Protein AF-0000000075235245 (afdb_homodimer)

Foldseek 3Di:
DDDQKAKVVLAAEDALQKDKDKIKIDGPDQAKKKKAKDKPPPPFKDKPDGIDIAHVPGIDIIMMIGHHDDWDFMKMKIKMDGDHPPDDDSCVQDVPHRHDDPDIDMDMGTYGHDD/DDDQKAKVVLAAEDALQKDKDKIKIDGPDQFKKKKAKDKPPPPFKDKPDGIDIAHVPGIDIIMMIGHHDDWDFMKMKIKMD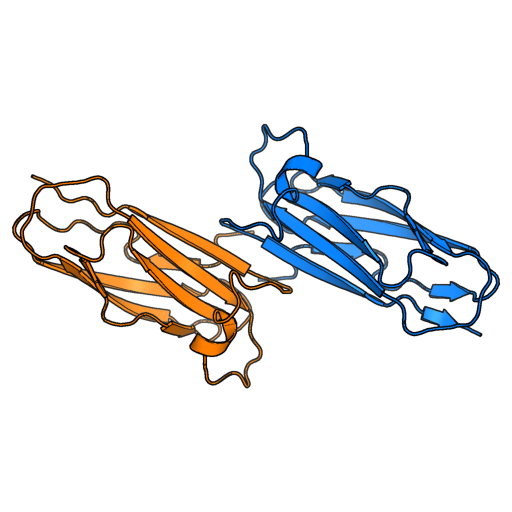GDHPPDDDSCVQDVPHRHDDPDIDMDMGTYGHDD

Organism: NCBI:txid1561998

InterPro domains:
  IPR000535 Major sperm protein (MSP) domain [PF00635] (5-96)
  IPR000535 Major sperm protein (MSP) domain [PS50202] (1-115)
  IPR008962 PapD-like superfamily [SSF49354] (4-101)
  IPR013783 Immunoglobulin-like fold [G3DSA:2.60.40.10] (3-114)
  IPR051774 Sperm-specific class P [PTHR22947] (3-114)

Sequence (230 aa):
MGVELSLDPPVCPIQANGGTSKHKIINHCDKMLAYKIKSSNNSNYSVNTIYGLIQIGYTADLIITRKPGKPQADRLVIQFAAVEQTCRDPKAIFANGPPTGELCGETIIKLSAAEMGVELSLDPPVCPIQANGGTSKHKIINHCDKMLAYKIKSSNNSNYSVNTIYGLIQIGYTADLIITRKPGKPQADRLVIQFAAVEQTCRDPKAIFANGPPTGELCGETIIKLSAAE

Secondary structure (DSSP, 8-state):
---SEEEESS-EEEETT-EEEEEEEEE-SSSEEEEEEEES-TTTEEES-SEEEE-TT-EEEEEEEE-S-----EEEEEEEEEE-TT---HHHHTTTSS--SSSEEEEEEEEEEE-/---SEEEESS-EEEETT-EEEEEEEEE-SSSEEEEEEEES-TTTEEES-SEEEE-TT-EEEEEEEE-S-----EEEEEEEEEE-TT---HHHHTTTSS--SSSEEEEEEEEEEE-

Nearest PDB structures (foldseek):
  1m1s-assembly1_A  TM=9.373E-01  e=2.067E-10  Caenorhabditis elegans
  1row-assembly2_B  TM=9.352E-01  e=5.450E-10  Caenorhabditis elegans
  1z9l-assembly1_A  TM=8.070E-01  e=1.039E-06  Rattus norvegicus
  2msp-assembly1_A  TM=8.352E-01  e=3.915E-06  Ascaris suum
  2bvu-assembly3_C  TM=7.396E-01  e=5.597E-06  Ascaris suum

pLDDT: mean 93.35, std 8.17, range [49.59, 98.69]

Structure (mmCIF, N/CA/C/O backbone):
data_AF-0000000075235245-model_v1
#
loop_
_entity.id
_entity.type
_entity.pdbx_description
1 polymer 'MSP domain-containing protein'
#
loop_
_atom_site.group_PDB
_atom_site.id
_atom_site.type_symbol
_atom_site.label_atom_id
_atom_site.label_alt_id
_atom_site.label_comp_id
_atom_site.label_asym_id
_atom_site.label_entity_id
_atom_site.label_seq_id
_atom_site.pdbx_PDB_ins_code
_atom_site.Cartn_x
_atom_site.Cartn_y
_atom_site.Cartn_z
_atom_site.occupancy
_atom_site.B_iso_or_equiv
_atom_site.auth_seq_id
_atom_site.auth_comp_id
_atom_site.auth_asym_id
_atom_site.auth_atom_id
_atom_site.pdbx_PDB_model_num
ATOM 1 N N . MET A 1 1 ? 3.436 6.691 -13.336 1 50.5 1 MET A N 1
ATOM 2 C CA . MET A 1 1 ? 2.574 6.191 -12.266 1 50.5 1 MET A CA 1
ATOM 3 C C . MET A 1 1 ? 2.896 6.871 -10.945 1 50.5 1 MET A C 1
ATOM 5 O O . MET A 1 1 ? 4.035 6.82 -10.477 1 50.5 1 MET A O 1
ATOM 9 N N . GLY A 1 2 ? 2.326 7.957 -10.688 1 65.69 2 GLY A N 1
ATOM 10 C CA . GLY A 1 2 ? 2.609 9.094 -9.828 1 65.69 2 GLY A CA 1
ATOM 11 C C . GLY A 1 2 ? 2.359 8.812 -8.359 1 65.69 2 GLY A C 1
ATOM 12 O O . GLY A 1 2 ? 2.283 7.652 -7.945 1 65.69 2 GLY A O 1
ATOM 13 N N . VAL A 1 3 ? 2.443 9.727 -7.504 1 82.56 3 VAL A N 1
ATOM 14 C CA . VAL A 1 3 ? 2.156 9.742 -6.07 1 82.56 3 VAL A CA 1
ATOM 15 C C . VAL A 1 3 ? 0.68 9.43 -5.836 1 82.56 3 VAL A C 1
ATOM 17 O O . VAL A 1 3 ? -0.185 9.898 -6.582 1 82.56 3 VAL A O 1
ATOM 20 N N . GLU A 1 4 ? 0.43 8.453 -4.902 1 89.25 4 GLU A N 1
ATOM 21 C CA . GLU A 1 4 ? -0.944 8.039 -4.633 1 89.25 4 GLU A CA 1
ATOM 22 C C . GLU A 1 4 ? -1.68 9.078 -3.793 1 89.25 4 GLU A C 1
ATOM 24 O O . GLU A 1 4 ? -2.879 9.289 -3.975 1 89.25 4 GLU A O 1
ATOM 29 N N . LEU A 1 5 ? -0.982 9.656 -2.936 1 93.69 5 LEU A N 1
ATOM 30 C CA . LEU A 1 5 ? -1.525 10.672 -2.037 1 93.69 5 LEU A CA 1
ATOM 31 C C . LEU A 1 5 ? -0.49 11.758 -1.753 1 93.69 5 LEU A C 1
ATOM 33 O O . LEU A 1 5 ? 0.683 11.453 -1.523 1 93.69 5 LEU A O 1
ATOM 37 N N . SER A 1 6 ? -0.935 13 -1.825 1 94.81 6 SER A N 1
ATOM 38 C CA . SER A 1 6 ? 0.005 14.094 -1.599 1 94.81 6 SER A CA 1
ATOM 39 C C . SER A 1 6 ? -0.633 15.211 -0.781 1 94.81 6 SER A C 1
ATOM 41 O O . SER A 1 6 ? -1.841 15.195 -0.531 1 94.81 6 SER A O 1
ATOM 43 N N . LEU A 1 7 ? 0.204 16.031 -0.258 1 95.75 7 LEU A N 1
ATOM 44 C CA . LEU A 1 7 ? -0.237 17.234 0.438 1 95.75 7 LEU A CA 1
ATOM 45 C C . LEU A 1 7 ? 0.031 18.484 -0.405 1 95.75 7 LEU A C 1
ATOM 47 O O . LEU A 1 7 ? 1.042 18.547 -1.107 1 95.75 7 LEU A O 1
ATOM 51 N N . ASP A 1 8 ? -0.916 19.406 -0.258 1 96.56 8 ASP A N 1
ATOM 52 C CA . ASP A 1 8 ? -0.741 20.703 -0.89 1 96.56 8 ASP A CA 1
ATOM 53 C C . ASP A 1 8 ? -1.046 21.844 0.09 1 96.56 8 ASP A C 1
ATOM 55 O O . ASP A 1 8 ? -2.189 22 0.522 1 96.56 8 ASP A O 1
ATOM 59 N N . PRO A 1 9 ? -0.071 22.734 0.361 1 96.69 9 PRO A N 1
ATOM 60 C CA . PRO A 1 9 ? 1.345 22.656 -0.004 1 96.69 9 PRO A CA 1
ATOM 61 C C . PRO A 1 9 ? 2.045 21.453 0.62 1 96.69 9 PRO A C 1
ATOM 63 O O . PRO A 1 9 ? 1.607 20.938 1.658 1 96.69 9 PRO A O 1
ATOM 66 N N . PRO A 1 10 ? 3.125 20.922 -0.028 1 94.25 10 PRO A N 1
ATOM 67 C CA . PRO A 1 10 ? 3.814 19.734 0.452 1 94.25 10 PRO A CA 1
ATOM 68 C C . PRO A 1 10 ? 4.73 20 1.64 1 94.25 10 PRO A C 1
ATOM 70 O O . PRO A 1 10 ? 5.207 19.078 2.291 1 94.25 10 PRO A O 1
ATOM 73 N N . VAL A 1 11 ? 4.992 21.312 1.891 1 93.19 11 VAL A N 1
ATOM 74 C CA . VAL A 1 11 ? 5.859 21.719 2.998 1 93.19 11 VAL A CA 1
ATOM 75 C C . VAL A 1 11 ? 5.023 22.359 4.102 1 93.19 11 VAL A C 1
ATOM 77 O O . VAL A 1 11 ? 4.043 23.047 3.82 1 93.19 11 VAL A O 1
ATOM 80 N N . CYS A 1 12 ? 5.422 22.062 5.316 1 94.19 12 CYS A N 1
ATOM 81 C CA . CYS A 1 12 ? 4.723 22.594 6.477 1 94.19 12 CYS A CA 1
ATOM 82 C C . CYS A 1 12 ? 5.664 23.422 7.34 1 94.19 12 CYS A C 1
ATOM 84 O O . CYS A 1 12 ? 6.215 22.922 8.32 1 94.19 12 CYS A O 1
ATOM 86 N N . PRO A 1 13 ? 5.824 24.672 7 1 91.56 13 PRO A N 1
ATOM 87 C CA . PRO A 1 13 ? 6.648 25.547 7.828 1 91.56 13 PRO A CA 1
ATOM 88 C C . PRO A 1 13 ? 5.867 26.188 8.977 1 91.56 13 PRO A C 1
ATOM 90 O O . PRO A 1 13 ? 4.855 26.844 8.75 1 91.56 13 PRO A O 1
ATOM 93 N N . ILE A 1 14 ? 6.109 25.797 10.164 1 93.75 14 ILE A N 1
ATOM 94 C CA . ILE A 1 14 ? 5.523 26.453 11.328 1 93.75 14 ILE A CA 1
ATOM 95 C C . ILE A 1 14 ? 6.633 26.922 12.266 1 93.75 14 ILE A C 1
ATOM 97 O O . ILE A 1 14 ? 7.609 26.203 12.492 1 93.75 14 ILE A O 1
ATOM 101 N N . GLN A 1 15 ? 6.457 28.047 12.758 1 92.81 15 GLN A N 1
ATOM 102 C CA . GLN A 1 15 ? 7.48 28.625 13.617 1 92.81 15 GLN A CA 1
ATOM 103 C C . GLN A 1 15 ? 7.512 27.938 14.977 1 92.81 15 GLN A C 1
ATOM 105 O O . GLN A 1 15 ? 6.496 27.406 15.43 1 92.81 15 GLN A O 1
ATOM 110 N N . ALA A 1 16 ? 8.695 28.031 15.578 1 93.5 16 ALA A N 1
ATOM 111 C CA . ALA A 1 16 ? 8.898 27.406 16.891 1 93.5 16 ALA A CA 1
ATOM 112 C C . ALA A 1 16 ? 8.008 28.062 17.938 1 93.5 16 ALA A C 1
ATOM 114 O O . ALA A 1 16 ? 7.656 27.438 18.938 1 93.5 16 ALA A O 1
ATOM 115 N N . ASN A 1 17 ? 7.555 29.312 17.75 1 94.88 17 ASN A N 1
ATOM 116 C CA . ASN A 1 17 ? 6.715 30 18.719 1 94.88 17 ASN A CA 1
ATOM 117 C C . ASN A 1 17 ? 5.242 29.641 18.547 1 94.88 17 ASN A C 1
ATOM 119 O O . ASN A 1 17 ? 4.383 30.172 19.25 1 94.88 17 ASN A O 1
ATOM 123 N N . GLY A 1 18 ? 4.961 28.766 17.672 1 96.19 18 GLY A N 1
ATOM 124 C CA . GLY A 1 18 ? 3.613 28.25 17.484 1 96.19 18 GLY A CA 1
ATOM 125 C C . GLY A 1 18 ? 2.9 28.844 16.281 1 96.19 18 GLY A C 1
ATOM 126 O O . GLY A 1 18 ? 3.402 29.781 15.664 1 96.19 18 GLY A O 1
ATOM 127 N N . GLY A 1 19 ? 1.891 28.172 15.891 1 96.69 19 GLY A N 1
ATOM 128 C CA . GLY A 1 19 ? 1.09 28.609 14.758 1 96.69 19 GLY A CA 1
ATOM 129 C C . GLY A 1 19 ? 0.359 27.484 14.062 1 96.69 19 GLY A C 1
ATOM 130 O O . GLY A 1 19 ? 0.187 26.406 14.641 1 96.69 19 GLY A O 1
ATOM 131 N N . THR A 1 20 ? -0.323 27.844 12.914 1 97.06 20 THR A N 1
ATOM 132 C CA . THR A 1 20 ? -1.065 26.859 12.141 1 97.06 20 THR A CA 1
ATOM 133 C C . THR A 1 20 ? -0.605 26.859 10.68 1 97.06 20 THR A C 1
ATOM 135 O O . THR A 1 20 ? -0.08 27.859 10.188 1 97.06 20 THR A O 1
ATOM 138 N N . SER A 1 21 ? -0.619 25.781 10.07 1 96.88 21 SER A N 1
ATOM 139 C CA . SER A 1 21 ? -0.421 25.594 8.641 1 96.88 21 SER A CA 1
ATOM 140 C C . SER A 1 21 ? -1.599 24.859 8.008 1 96.88 21 SER A C 1
ATOM 142 O O . SER A 1 21 ? -2.082 23.859 8.555 1 96.88 21 SER A O 1
ATOM 144 N N . LYS A 1 22 ? -2.096 25.359 6.914 1 97.75 22 LYS A N 1
ATOM 145 C CA . LYS A 1 22 ? -3.244 24.781 6.234 1 97.75 22 LYS A CA 1
ATOM 146 C C . LYS A 1 22 ? -2.816 24.047 4.969 1 97.75 22 LYS A C 1
ATOM 148 O O . LYS A 1 22 ? -2.037 24.562 4.172 1 97.75 22 LYS A O 1
ATOM 153 N N . HIS A 1 23 ? -3.383 22.859 4.781 1 97.94 23 HIS A N 1
ATOM 154 C CA . HIS A 1 23 ? -3.057 22 3.641 1 97.94 23 HIS A CA 1
ATOM 155 C C . HIS A 1 23 ? -4.297 21.297 3.102 1 97.94 23 HIS A C 1
ATOM 157 O O . HIS A 1 23 ? -5.344 21.297 3.756 1 97.94 23 HIS A O 1
ATOM 163 N N . LYS A 1 24 ? -4.172 20.797 1.866 1 98.38 24 LYS A N 1
ATOM 164 C CA . LYS A 1 24 ? -5.102 19.828 1.292 1 98.38 24 LYS A CA 1
ATOM 165 C C . LYS A 1 24 ? -4.43 18.469 1.104 1 98.38 24 LYS A C 1
ATOM 167 O O . LYS A 1 24 ? -3.279 18.391 0.669 1 98.38 24 LYS A O 1
ATOM 172 N N . ILE A 1 25 ? -5.117 17.453 1.495 1 97.94 25 ILE A N 1
ATOM 173 C CA . ILE A 1 25 ? -4.715 16.094 1.149 1 97.94 25 ILE A CA 1
ATOM 174 C C . ILE A 1 25 ? -5.336 15.703 -0.187 1 97.94 25 ILE A C 1
ATOM 176 O O . ILE A 1 25 ? -6.559 15.742 -0.345 1 97.94 25 ILE A O 1
ATOM 180 N N . ILE A 1 26 ? -4.508 15.32 -1.117 1 96.5 26 ILE A N 1
ATOM 181 C CA . ILE A 1 26 ? -4.984 15.07 -2.475 1 96.5 26 ILE A CA 1
ATOM 182 C C . ILE A 1 26 ? -4.945 13.578 -2.775 1 96.5 26 ILE A C 1
ATOM 184 O O . ILE A 1 26 ? -3.906 12.93 -2.613 1 96.5 26 ILE A O 1
ATOM 188 N N . ASN A 1 27 ? -6.137 13.055 -3.229 1 95.94 27 ASN A N 1
ATOM 189 C CA . ASN A 1 27 ? -6.25 11.688 -3.717 1 95.94 27 ASN A CA 1
ATOM 190 C C . ASN A 1 27 ? -5.961 11.594 -5.215 1 95.94 27 ASN A C 1
ATOM 192 O O . ASN A 1 27 ? -6.754 12.07 -6.031 1 95.94 27 ASN A O 1
ATOM 196 N N . HIS A 1 28 ? -4.801 10.891 -5.539 1 92.81 28 HIS A N 1
ATOM 197 C CA . HIS A 1 28 ? -4.422 10.766 -6.941 1 92.81 28 HIS A CA 1
ATOM 198 C C . HIS A 1 28 ? -4.832 9.406 -7.504 1 92.81 28 HIS A C 1
ATOM 200 O O . HIS A 1 28 ? -4.469 9.062 -8.625 1 92.81 28 HIS A O 1
ATOM 206 N N . CYS A 1 29 ? -5.641 8.656 -6.719 1 90.25 29 CYS A N 1
ATOM 207 C CA . CYS A 1 29 ? -6.023 7.305 -7.113 1 90.25 29 CYS A CA 1
ATOM 208 C C . CYS A 1 29 ? -7.406 7.297 -7.758 1 90.25 29 CYS A C 1
ATOM 210 O O . CYS A 1 29 ? -8.117 8.305 -7.727 1 90.25 29 CYS A O 1
ATOM 212 N N . ASP A 1 30 ? -7.672 6.191 -8.445 1 90.69 30 ASP A N 1
ATOM 213 C CA . ASP A 1 30 ? -9.008 5.984 -9 1 90.69 30 ASP A CA 1
ATOM 214 C C . ASP A 1 30 ? -9.875 5.176 -8.039 1 90.69 30 ASP A C 1
ATOM 216 O O . ASP A 1 30 ? -10.734 4.402 -8.469 1 90.69 30 ASP A O 1
ATOM 220 N N . LYS A 1 31 ? -9.547 5.25 -6.742 1 93.31 31 LYS A N 1
ATOM 221 C CA . LYS A 1 31 ? -10.281 4.613 -5.652 1 93.31 31 LYS A CA 1
ATOM 222 C C . LYS A 1 31 ? -10.523 5.59 -4.504 1 93.31 31 LYS A C 1
ATOM 224 O O . LYS A 1 31 ? -9.781 6.559 -4.344 1 93.31 31 LYS A O 1
ATOM 229 N N . MET A 1 32 ? -11.609 5.289 -3.799 1 96.88 32 MET A N 1
ATOM 230 C CA . MET A 1 32 ? -11.766 6.023 -2.547 1 96.88 32 MET A CA 1
ATOM 231 C C . MET A 1 32 ? -10.695 5.621 -1.541 1 96.88 32 MET A C 1
ATOM 233 O O . MET A 1 32 ? -10.344 4.441 -1.439 1 96.88 32 MET A O 1
ATOM 237 N N . LEU A 1 33 ? -10.172 6.594 -0.778 1 97.06 33 LEU A N 1
ATOM 238 C CA . LEU A 1 33 ? -9.133 6.312 0.207 1 97.06 33 LEU A CA 1
ATOM 239 C C . LEU A 1 33 ? -9.617 6.637 1.616 1 97.06 33 LEU A C 1
ATOM 241 O O . LEU A 1 33 ? -10.305 7.641 1.825 1 97.06 33 LEU A O 1
ATOM 245 N N . ALA A 1 34 ? -9.375 5.758 2.533 1 97.81 34 ALA A N 1
ATOM 246 C CA . ALA A 1 34 ? -9.328 6.098 3.953 1 97.81 34 ALA A CA 1
ATOM 247 C C . ALA A 1 34 ? -7.914 6.508 4.367 1 97.81 34 ALA A C 1
ATOM 249 O O . ALA A 1 34 ? -6.93 6.012 3.814 1 97.81 34 ALA A O 1
ATOM 250 N N . TYR A 1 35 ? -7.828 7.43 5.309 1 97.81 35 TYR A N 1
ATOM 251 C CA . TYR A 1 35 ? -6.496 7.793 5.777 1 97.81 35 TYR A CA 1
ATOM 252 C C . TYR A 1 35 ? -6.473 7.945 7.293 1 97.81 35 TYR A C 1
ATOM 254 O O . TYR A 1 35 ? -7.516 8.156 7.918 1 97.81 35 TYR A O 1
ATOM 262 N N . LYS A 1 36 ? -5.297 7.824 7.887 1 97.69 36 LYS A N 1
ATOM 263 C CA . LYS A 1 36 ? -4.953 8.094 9.281 1 97.69 36 LYS A CA 1
ATOM 264 C C . LYS A 1 36 ? -3.695 8.953 9.383 1 97.69 36 LYS A C 1
ATOM 266 O O . LYS A 1 36 ? -2.684 8.656 8.742 1 97.69 36 LYS A O 1
ATOM 271 N N . ILE A 1 37 ? -3.732 9.969 10.164 1 98.06 37 ILE A N 1
ATOM 272 C CA . ILE A 1 37 ? -2.582 10.836 10.383 1 98.06 37 ILE A CA 1
ATOM 273 C C . ILE A 1 37 ? -1.896 10.461 11.695 1 98.06 37 ILE A C 1
ATOM 275 O O . ILE A 1 37 ? -2.557 10.297 12.719 1 98.06 37 ILE A O 1
ATOM 279 N N . LYS A 1 38 ? -0.583 10.312 11.555 1 96.75 38 LYS A N 1
ATOM 280 C CA . LYS A 1 38 ? 0.281 10.102 12.711 1 96.75 38 LYS A CA 1
ATOM 281 C C . LYS A 1 38 ? 1.305 11.227 12.844 1 96.75 38 LYS A C 1
ATOM 283 O O . LYS A 1 38 ? 1.808 11.742 11.844 1 96.75 38 LYS A O 1
ATOM 288 N N . SER A 1 39 ? 1.631 11.562 14.086 1 97.25 39 SER A N 1
ATOM 289 C CA . SER A 1 39 ? 2.666 12.555 14.359 1 97.25 39 SER A CA 1
ATOM 290 C C . SER A 1 39 ? 3.793 11.961 15.195 1 97.25 39 SER A C 1
ATOM 292 O O . SER A 1 39 ? 3.541 11.195 16.125 1 97.25 39 SER A O 1
ATOM 294 N N . SER A 1 40 ? 5.031 12.383 14.883 1 96.88 40 SER A N 1
ATOM 295 C CA . SER A 1 40 ? 6.188 11.992 15.688 1 96.88 40 SER A CA 1
ATOM 296 C C . SER A 1 40 ? 6.23 12.766 17 1 96.88 40 SER A C 1
ATOM 298 O O . SER A 1 40 ? 7 12.43 17.906 1 96.88 40 SER A O 1
ATOM 300 N N . ASN A 1 41 ? 5.41 13.789 17.172 1 96.88 41 ASN A N 1
ATOM 301 C CA . ASN A 1 41 ? 5.426 14.672 18.328 1 96.88 41 ASN A CA 1
ATOM 302 C C . ASN A 1 41 ? 4.031 15.203 18.641 1 96.88 41 ASN A C 1
ATOM 304 O O . ASN A 1 41 ? 3.691 16.328 18.281 1 96.88 41 ASN A O 1
ATOM 308 N N . ASN A 1 42 ? 3.312 14.453 19.438 1 96.94 42 ASN A N 1
ATOM 309 C CA . ASN A 1 42 ? 1.94 14.82 19.766 1 96.94 42 ASN A CA 1
ATOM 310 C C . ASN A 1 42 ? 1.892 15.844 20.891 1 96.94 42 ASN A C 1
ATOM 312 O O . ASN A 1 42 ? 0.834 16.406 21.188 1 96.94 42 ASN A O 1
ATOM 316 N N . SER A 1 43 ? 3.062 16.109 21.453 1 96.69 43 SER A N 1
ATOM 317 C CA . SER A 1 43 ? 3.115 17.109 22.5 1 96.69 43 SER A CA 1
ATOM 318 C C . SER A 1 43 ? 3.045 18.531 21.922 1 96.69 43 SER A C 1
ATOM 320 O O . SER A 1 43 ? 2.434 19.422 22.516 1 96.69 43 SER A O 1
ATOM 322 N N . ASN A 1 44 ? 3.639 18.75 20.781 1 96.94 44 ASN A N 1
ATOM 323 C CA . ASN A 1 44 ? 3.717 20.094 20.219 1 96.94 44 ASN A CA 1
ATOM 324 C C . ASN A 1 44 ? 2.766 20.25 19.031 1 96.94 44 ASN A C 1
ATOM 326 O O . ASN A 1 44 ? 2.402 21.375 18.688 1 96.94 44 ASN A O 1
ATOM 330 N N . TYR A 1 45 ? 2.404 19.094 18.422 1 97.69 45 TYR A N 1
ATOM 331 C CA . TYR A 1 45 ? 1.614 19.203 17.203 1 97.69 45 TYR A CA 1
ATOM 332 C C . TYR A 1 45 ? 0.245 18.562 17.375 1 97.69 45 TYR A C 1
ATOM 334 O O . TYR A 1 45 ? 0.124 17.5 18.016 1 97.69 45 TYR A O 1
ATOM 342 N N . SER A 1 46 ? -0.746 19.156 16.719 1 98.12 46 SER A N 1
ATOM 343 C CA . SER A 1 46 ? -2.078 18.578 16.578 1 98.12 46 SER A CA 1
ATOM 344 C C . SER A 1 46 ? -2.643 18.859 15.18 1 98.12 46 SER A C 1
ATOM 346 O O . SER A 1 46 ? -2.148 19.734 14.469 1 98.12 46 SER A O 1
ATOM 348 N N . VAL A 1 47 ? -3.619 18.078 14.836 1 98.69 47 VAL A N 1
ATOM 349 C CA . VAL A 1 47 ? -4.273 18.234 13.547 1 98.69 47 VAL A CA 1
ATOM 350 C C . VAL A 1 47 ? -5.785 18.312 13.734 1 98.69 47 VAL A C 1
ATOM 352 O O . VAL A 1 47 ? -6.316 17.844 14.742 1 98.69 47 VAL A O 1
ATOM 355 N N . ASN A 1 48 ? -6.445 18.906 12.766 1 98.69 48 ASN A N 1
ATOM 356 C CA . ASN A 1 48 ? -7.895 19.062 12.852 1 98.69 48 ASN A CA 1
ATOM 357 C C . ASN A 1 48 ? -8.617 17.75 12.578 1 98.69 48 ASN A C 1
ATOM 359 O O . ASN A 1 48 ? -9.812 17.625 12.859 1 98.69 48 ASN A O 1
ATOM 363 N N . THR A 1 49 ? -7.992 16.812 11.984 1 98 49 THR A N 1
ATOM 364 C CA . THR A 1 49 ? -8.562 15.492 11.695 1 98 49 THR A CA 1
ATOM 365 C C . THR A 1 49 ? -7.492 14.406 11.805 1 98 49 THR A C 1
ATOM 367 O O . THR A 1 49 ? -6.363 14.594 11.344 1 98 49 THR A O 1
ATOM 370 N N . ILE A 1 50 ? -7.875 13.305 12.359 1 97.88 50 ILE A N 1
ATOM 371 C CA . ILE A 1 50 ? -6.953 12.18 12.492 1 97.88 50 ILE A CA 1
ATOM 372 C C . ILE A 1 50 ? -7.262 11.133 11.422 1 97.88 50 ILE A C 1
ATOM 374 O O . ILE A 1 50 ? -6.348 10.539 10.836 1 97.88 50 ILE A O 1
ATOM 378 N N . TYR A 1 51 ? -8.578 10.984 11.25 1 98.31 51 TYR A N 1
ATOM 379 C CA . TYR A 1 51 ? -9.062 10.047 10.242 1 98.31 51 TYR A CA 1
ATOM 380 C C . TYR A 1 51 ? -9.906 10.766 9.188 1 98.31 51 TYR A C 1
ATOM 382 O O . TYR A 1 51 ? -10.516 11.797 9.477 1 98.31 51 TYR A O 1
ATOM 390 N N . GLY A 1 52 ? -9.922 10.094 7.98 1 98.31 52 GLY A N 1
ATOM 391 C CA . GLY A 1 52 ? -10.828 10.641 6.988 1 98.31 52 GLY A CA 1
ATOM 392 C C . GLY A 1 52 ? -10.992 9.75 5.77 1 98.31 52 GLY A C 1
ATOM 393 O O . GLY A 1 52 ? -10.312 8.727 5.648 1 98.31 52 GLY A O 1
ATOM 394 N N . LEU A 1 53 ? -11.969 10.102 4.977 1 98.44 53 LEU A N 1
ATOM 395 C CA . LEU A 1 53 ? -12.234 9.508 3.668 1 98.44 53 LEU A CA 1
ATOM 396 C C . LEU A 1 53 ? -12.086 10.547 2.562 1 98.44 53 LEU A C 1
ATOM 398 O O . LEU A 1 53 ? -12.484 11.703 2.729 1 98.44 53 LEU A O 1
ATOM 402 N N . ILE A 1 54 ? -11.484 10.125 1.562 1 98.19 54 ILE A N 1
ATOM 403 C CA . ILE A 1 54 ? -11.352 11.023 0.416 1 98.19 54 ILE A CA 1
ATOM 404 C C . ILE A 1 54 ? -11.875 10.328 -0.841 1 98.19 54 ILE A C 1
ATOM 406 O O . ILE A 1 54 ? -11.352 9.297 -1.254 1 98.19 54 ILE A O 1
ATOM 410 N N . GLN A 1 55 ? -12.867 10.984 -1.474 1 97.19 55 GLN A N 1
ATOM 411 C CA . GLN A 1 55 ? -13.438 10.469 -2.711 1 97.19 55 GLN A CA 1
ATOM 412 C C . GLN A 1 55 ? -12.492 10.68 -3.889 1 97.19 55 GLN A C 1
ATOM 414 O O . GLN A 1 55 ? -11.594 11.531 -3.828 1 97.19 55 GLN A O 1
ATOM 419 N N . ILE A 1 56 ? -12.727 9.914 -4.93 1 94.12 56 ILE A N 1
ATOM 420 C CA . ILE A 1 56 ? -11.984 10.062 -6.172 1 94.12 56 ILE A CA 1
ATOM 421 C C . ILE A 1 56 ? -12.094 11.5 -6.672 1 94.12 56 ILE A C 1
ATOM 423 O O . ILE A 1 56 ? -13.195 12.055 -6.758 1 94.12 56 ILE A O 1
ATOM 427 N N . GLY A 1 57 ? -10.969 12.125 -6.875 1 92.75 57 GLY A N 1
ATOM 428 C CA . GLY A 1 57 ? -10.977 13.461 -7.445 1 92.75 57 GLY A CA 1
ATOM 429 C C . GLY A 1 57 ? -11.203 14.547 -6.41 1 92.75 57 GLY A C 1
ATOM 430 O O . GLY A 1 57 ? -11.258 15.734 -6.75 1 92.75 57 GLY A O 1
ATOM 431 N N . TYR A 1 58 ? -11.32 14.211 -5.184 1 95.75 58 TYR A N 1
ATOM 432 C CA . TYR A 1 58 ? -11.578 15.188 -4.133 1 95.75 58 TYR A CA 1
ATOM 433 C C . TYR A 1 58 ? -10.359 15.344 -3.229 1 95.75 58 TYR A C 1
ATOM 435 O O . TYR A 1 58 ? -9.32 14.734 -3.465 1 95.75 58 TYR A O 1
ATOM 443 N N . THR A 1 59 ? -10.484 16.281 -2.346 1 98.12 59 THR A N 1
ATOM 444 C CA . THR A 1 59 ? -9.445 16.562 -1.365 1 98.12 59 THR A CA 1
ATOM 445 C C . THR A 1 59 ? -10.023 16.609 0.045 1 98.12 59 THR A C 1
ATOM 447 O O . THR A 1 59 ? -11.242 16.672 0.219 1 98.12 59 THR A O 1
ATOM 450 N N . ALA A 1 60 ? -9.242 16.484 1.007 1 98.25 60 ALA A N 1
ATOM 451 C CA . ALA A 1 60 ? -9.578 16.719 2.408 1 98.25 60 ALA A CA 1
ATOM 452 C C . ALA A 1 60 ? -8.781 17.875 2.984 1 98.25 60 ALA A C 1
ATOM 454 O O . ALA A 1 60 ? -7.621 18.078 2.623 1 98.25 60 ALA A O 1
ATOM 455 N N . ASP A 1 61 ? -9.391 18.609 3.9 1 98.44 61 ASP A N 1
ATOM 456 C CA . ASP A 1 61 ? -8.719 19.719 4.57 1 98.44 61 ASP A CA 1
ATOM 457 C C . ASP A 1 61 ? -7.914 19.219 5.773 1 98.44 61 ASP A C 1
ATOM 459 O O . ASP A 1 61 ? -8.422 18.469 6.594 1 98.44 61 ASP A O 1
ATOM 463 N N . LEU A 1 62 ? -6.711 19.719 5.832 1 98.44 62 LEU A N 1
ATOM 464 C CA . LEU A 1 62 ? -5.848 19.422 6.969 1 98.44 62 LEU A CA 1
ATOM 465 C C . LEU A 1 62 ? -5.27 20.703 7.562 1 98.44 62 LEU A C 1
ATOM 467 O O . LEU A 1 62 ? -4.66 21.5 6.848 1 98.44 62 LEU A O 1
ATOM 471 N N . ILE A 1 63 ? -5.523 20.922 8.742 1 98.56 63 ILE A N 1
ATOM 472 C CA . ILE A 1 63 ? -4.938 22.031 9.492 1 98.56 63 ILE A CA 1
ATOM 473 C C . ILE A 1 63 ? -3.998 21.469 10.562 1 98.56 63 ILE A C 1
ATOM 475 O O . ILE A 1 63 ? -4.414 20.688 11.422 1 98.56 63 ILE A O 1
ATOM 479 N N . ILE A 1 64 ? -2.791 21.891 10.531 1 98.19 64 ILE A N 1
ATOM 480 C CA . ILE A 1 64 ? -1.763 21.5 11.484 1 98.19 64 ILE A CA 1
ATOM 481 C C . ILE A 1 64 ? -1.49 22.641 12.461 1 98.19 64 ILE A C 1
ATOM 483 O O . ILE A 1 64 ? -1.256 23.781 12.039 1 98.19 64 ILE A O 1
ATOM 487 N N . THR A 1 65 ? -1.557 22.375 13.734 1 98.19 65 THR A N 1
ATOM 488 C CA . THR A 1 65 ? -1.304 23.359 14.773 1 98.19 65 THR A CA 1
ATOM 489 C C . THR A 1 65 ? -0.083 22.984 15.602 1 98.19 65 THR A C 1
ATOM 491 O O . THR A 1 65 ? 0.049 21.828 16.031 1 98.19 65 THR A O 1
ATOM 494 N N . ARG A 1 66 ? 0.785 23.922 15.742 1 97.25 66 ARG A N 1
ATOM 495 C CA . ARG A 1 66 ? 1.944 23.688 16.594 1 97.25 66 ARG A CA 1
ATOM 496 C C . ARG A 1 66 ? 1.92 24.625 17.797 1 97.25 66 ARG A C 1
ATOM 498 O O . ARG A 1 66 ? 1.644 25.812 17.672 1 97.25 66 ARG A O 1
ATOM 505 N N . LYS A 1 67 ? 2.186 24.125 18.953 1 97.5 67 LYS A N 1
ATOM 506 C CA . LYS A 1 67 ? 2.414 24.906 20.172 1 97.5 67 LYS A CA 1
ATOM 507 C C . LYS A 1 67 ? 3.867 25.359 20.266 1 97.5 67 LYS A C 1
ATOM 509 O O . LYS A 1 67 ? 4.758 24.734 19.688 1 97.5 67 LYS A O 1
ATOM 514 N N . PRO A 1 68 ? 4.098 26.469 20.969 1 96.56 68 PRO A N 1
ATOM 515 C CA . PRO A 1 68 ? 5.484 26.891 21.156 1 96.56 68 PRO A CA 1
ATOM 516 C C . PRO A 1 68 ? 6.352 25.797 21.781 1 96.56 68 PRO A C 1
ATOM 518 O O . PRO A 1 68 ? 5.883 25.047 22.641 1 96.56 68 PRO A O 1
ATOM 521 N N . GLY A 1 69 ? 7.621 25.703 21.312 1 94.62 69 GLY A N 1
ATOM 522 C CA . GLY A 1 69 ? 8.547 24.703 21.812 1 94.62 69 GLY A CA 1
ATOM 523 C C . GLY A 1 69 ? 9.844 24.625 21.031 1 94.62 69 GLY A C 1
ATOM 524 O O . GLY A 1 69 ? 9.969 25.25 19.969 1 94.62 69 GLY A O 1
ATOM 525 N N . LYS A 1 70 ? 10.758 23.938 21.516 1 93 70 LYS A N 1
ATOM 526 C CA . LYS A 1 70 ? 12.055 23.781 20.875 1 93 70 LYS A CA 1
ATOM 527 C C . LYS A 1 70 ? 11.914 23.125 19.5 1 93 70 LYS A C 1
ATOM 529 O O . LYS A 1 70 ? 11.172 22.156 19.344 1 93 70 LYS A O 1
ATOM 534 N N . PRO A 1 71 ? 12.625 23.688 18.531 1 91.75 71 PRO A N 1
ATOM 535 C CA . PRO A 1 71 ? 12.594 23.062 17.203 1 91.75 71 PRO A CA 1
ATOM 536 C C . PRO A 1 71 ? 13.195 21.656 17.188 1 91.75 71 PRO A C 1
ATOM 538 O O . PRO A 1 71 ? 14.195 21.406 17.875 1 91.75 71 PRO A O 1
ATOM 541 N N . GLN A 1 72 ? 12.461 20.75 16.578 1 91.81 72 GLN A N 1
ATOM 542 C CA . GLN A 1 72 ? 12.93 19.391 16.375 1 91.81 72 GLN A CA 1
ATOM 543 C C . GLN A 1 72 ? 12.594 18.891 14.961 1 91.81 72 GLN A C 1
ATOM 545 O O . GLN A 1 72 ? 11.805 19.531 14.25 1 91.81 72 GLN A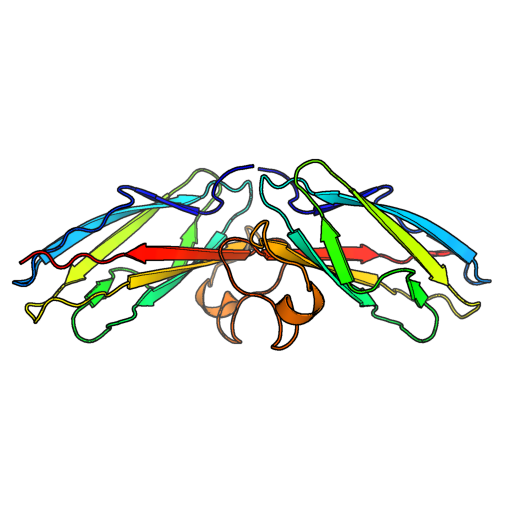 O 1
ATOM 550 N N . ALA A 1 73 ? 13.289 17.859 14.562 1 93.25 73 ALA A N 1
ATOM 551 C CA . ALA A 1 73 ? 12.977 17.234 13.281 1 93.25 73 ALA A CA 1
ATOM 552 C C . ALA A 1 73 ? 11.719 16.375 13.383 1 93.25 73 ALA A C 1
ATOM 554 O O . ALA A 1 73 ? 11.789 15.141 13.297 1 93.25 73 ALA A O 1
ATOM 555 N N . ASP A 1 74 ? 10.539 17.016 13.523 1 96.19 74 ASP A N 1
ATOM 556 C CA . ASP A 1 74 ? 9.258 16.328 13.656 1 96.19 74 ASP A CA 1
ATOM 557 C C . ASP A 1 74 ? 8.664 16.016 12.289 1 96.19 74 ASP A C 1
ATOM 559 O O . ASP A 1 74 ? 9.07 16.594 11.281 1 96.19 74 ASP A O 1
ATOM 563 N N . ARG A 1 75 ? 7.758 15.094 12.242 1 96.06 75 ARG A N 1
ATOM 564 C CA . ARG A 1 75 ? 7.082 14.727 11 1 96.06 75 ARG A CA 1
ATOM 565 C C . ARG A 1 75 ? 5.645 14.297 11.266 1 96.06 75 ARG A C 1
ATOM 567 O O . ARG A 1 75 ? 5.301 13.906 12.383 1 96.06 75 ARG A O 1
ATOM 574 N N . LEU A 1 76 ? 4.898 14.398 10.242 1 96.94 76 LEU A N 1
ATOM 575 C CA . LEU A 1 76 ? 3.619 13.703 10.172 1 96.94 76 LEU A CA 1
ATOM 576 C C . LEU A 1 76 ? 3.676 12.562 9.156 1 96.94 76 LEU A C 1
ATOM 578 O O . LEU A 1 76 ? 4.355 12.672 8.133 1 96.94 76 LEU A O 1
ATOM 582 N N . VAL A 1 77 ? 2.969 11.492 9.438 1 95.56 77 VAL A N 1
ATOM 583 C CA . VAL A 1 77 ? 2.77 10.383 8.508 1 95.56 77 VAL A CA 1
ATOM 584 C C . VAL A 1 77 ? 1.287 10.25 8.172 1 95.56 77 VAL A C 1
ATOM 586 O O . VAL A 1 77 ? 0.449 10.109 9.062 1 95.56 77 VAL A O 1
ATOM 589 N N . ILE A 1 78 ? 0.983 10.32 6.898 1 97.06 78 ILE A N 1
ATOM 590 C CA . ILE A 1 78 ? -0.368 10.008 6.441 1 97.06 78 ILE A CA 1
ATOM 591 C C . ILE A 1 78 ? -0.409 8.594 5.879 1 97.06 78 ILE A C 1
ATOM 593 O O . ILE A 1 78 ? 0.099 8.336 4.785 1 97.06 78 ILE A O 1
ATOM 597 N N . GLN A 1 79 ? -1.036 7.758 6.629 1 96.25 79 GLN A N 1
ATOM 598 C CA . GLN A 1 79 ? -1.308 6.406 6.141 1 96.25 79 GLN A CA 1
ATOM 599 C C . GLN A 1 79 ? -2.621 6.355 5.367 1 96.25 79 GLN A C 1
ATOM 601 O O . GLN A 1 79 ? -3.605 6.988 5.762 1 96.25 79 GLN A O 1
ATOM 606 N N . PHE A 1 80 ? -2.625 5.523 4.281 1 96.12 80 PHE A N 1
ATOM 607 C CA . PHE A 1 80 ? -3.875 5.449 3.533 1 96.12 80 PHE A CA 1
ATOM 608 C C . PHE A 1 80 ? -4.109 4.035 3.016 1 96.12 80 PHE A C 1
ATOM 610 O O . PHE A 1 80 ? -3.18 3.229 2.949 1 96.12 80 PHE A O 1
ATOM 617 N N . ALA A 1 81 ? -5.359 3.75 2.67 1 96 81 ALA A N 1
ATOM 618 C CA . ALA A 1 81 ? -5.789 2.494 2.062 1 96 81 ALA A CA 1
ATOM 619 C C . ALA A 1 81 ? -7.012 2.705 1.17 1 96 81 ALA A C 1
ATOM 621 O O . ALA A 1 81 ? -7.918 3.463 1.52 1 96 81 ALA A O 1
ATOM 622 N N . ALA A 1 82 ? -7 2.023 0.093 1 95.5 82 ALA A N 1
ATOM 623 C CA . ALA A 1 82 ? -8.195 2.027 -0.741 1 95.5 82 ALA A CA 1
ATOM 624 C C . ALA A 1 82 ? -9.352 1.315 -0.044 1 95.5 82 ALA A C 1
ATOM 626 O O . ALA A 1 82 ? -9.156 0.274 0.586 1 95.5 82 ALA A O 1
ATOM 627 N N . VAL A 1 83 ? -10.516 1.938 -0.201 1 96.44 83 VAL A N 1
ATOM 628 C CA . VAL A 1 83 ? -11.695 1.362 0.425 1 96.44 83 VAL A CA 1
ATOM 629 C C . VAL A 1 83 ? -12.859 1.372 -0.563 1 96.44 83 VAL A C 1
ATOM 631 O O . VAL A 1 83 ? -12.812 2.07 -1.579 1 96.44 83 VAL A O 1
ATOM 634 N N . GLU A 1 84 ? -13.836 0.532 -0.213 1 95.44 84 GLU A N 1
ATOM 635 C CA . GLU A 1 84 ? -15.062 0.557 -0.997 1 95.44 84 GLU A CA 1
ATOM 636 C C . GLU A 1 84 ? -15.805 1.88 -0.822 1 95.44 84 GLU A C 1
ATOM 638 O O . GLU A 1 84 ? -15.727 2.506 0.237 1 95.44 84 GLU A O 1
ATOM 643 N N . GLN A 1 85 ? -16.594 2.232 -1.828 1 95.62 85 GLN A N 1
ATOM 644 C CA . GLN A 1 85 ? -17.344 3.48 -1.8 1 95.62 85 GLN A CA 1
ATOM 645 C C . GLN A 1 85 ? -18.391 3.461 -0.693 1 95.62 85 GLN A C 1
ATOM 647 O O . GLN A 1 85 ? -18.922 4.508 -0.317 1 95.62 85 GLN A O 1
ATOM 652 N N . THR A 1 86 ? -18.672 2.283 -0.124 1 97.06 86 THR A N 1
ATOM 653 C CA . THR A 1 86 ? -19.672 2.127 0.917 1 97.06 86 THR A CA 1
ATOM 654 C C . THR A 1 86 ? -19.078 2.391 2.297 1 97.06 86 THR A C 1
ATOM 656 O O . THR A 1 86 ? -19.797 2.494 3.285 1 97.06 86 THR A O 1
ATOM 659 N N . CYS A 1 87 ? -17.781 2.502 2.346 1 97.12 87 CYS A N 1
ATOM 660 C CA . CYS A 1 87 ? -17.125 2.719 3.633 1 97.12 87 CYS A CA 1
ATOM 661 C C . CYS A 1 87 ? -17.609 4.012 4.277 1 97.12 87 CYS A C 1
ATOM 663 O O . CYS A 1 87 ? -17.703 5.043 3.613 1 97.12 87 CYS A O 1
ATOM 665 N N . ARG A 1 88 ? -17.844 3.936 5.621 1 97.31 88 ARG A N 1
ATOM 666 C CA . ARG A 1 88 ? -18.297 5.125 6.324 1 97.31 88 ARG A CA 1
ATOM 667 C C . ARG A 1 88 ? -17.453 5.391 7.57 1 97.31 88 ARG A C 1
ATOM 669 O O . ARG A 1 88 ? -17.547 6.465 8.172 1 97.31 88 ARG A O 1
ATOM 676 N N . ASP A 1 89 ? -16.656 4.395 7.98 1 97.44 89 ASP A N 1
ATOM 677 C CA . ASP A 1 89 ? -15.859 4.535 9.195 1 97.44 89 ASP A CA 1
ATOM 678 C C . ASP A 1 89 ? -14.375 4.328 8.898 1 97.44 89 ASP A C 1
ATOM 680 O O . ASP A 1 89 ? -13.867 3.209 9 1 97.44 89 ASP A O 1
ATOM 684 N N . PRO A 1 90 ? -13.641 5.387 8.594 1 97.12 90 PRO A N 1
ATOM 685 C CA . PRO A 1 90 ? -12.211 5.254 8.281 1 97.12 90 PRO A CA 1
ATOM 686 C C . PRO A 1 90 ? -11.398 4.707 9.453 1 97.12 90 PRO A C 1
ATOM 688 O O . PRO A 1 90 ? -10.367 4.066 9.242 1 97.12 90 PRO A O 1
ATOM 691 N N . LYS A 1 91 ? -11.859 4.918 10.688 1 96.81 91 LYS A N 1
ATOM 692 C CA . LYS A 1 91 ? -11.125 4.441 11.852 1 96.81 91 LYS A CA 1
ATOM 693 C C . LYS A 1 91 ? -11.016 2.918 11.852 1 96.81 91 LYS A C 1
ATOM 695 O O . LYS A 1 91 ? -9.984 2.361 12.242 1 96.81 91 LYS A O 1
ATOM 700 N N . ALA A 1 92 ? -12.016 2.246 11.398 1 96.12 92 ALA A N 1
ATOM 701 C CA . ALA A 1 92 ? -12.078 0.786 11.406 1 96.12 92 ALA A CA 1
ATOM 702 C C . ALA A 1 92 ? -11.016 0.185 10.5 1 96.12 92 ALA A C 1
ATOM 704 O O . ALA A 1 92 ? -10.516 -0.917 10.758 1 96.12 92 ALA A O 1
ATOM 705 N N . ILE A 1 93 ? -10.602 0.888 9.438 1 95.06 93 ILE A N 1
ATOM 706 C CA . ILE A 1 93 ? -9.641 0.425 8.445 1 95.06 93 ILE A CA 1
ATOM 707 C C . ILE A 1 93 ? -8.273 0.253 9.094 1 95.06 93 ILE A C 1
ATOM 709 O O . ILE A 1 93 ? -7.504 -0.633 8.711 1 95.06 93 ILE A O 1
ATOM 713 N N . PHE A 1 94 ? -8.016 1.027 10.18 1 95.19 94 PHE A N 1
ATOM 714 C CA . PHE A 1 94 ? -6.668 1.087 10.742 1 95.19 94 PHE A CA 1
ATOM 715 C C . PHE A 1 94 ? -6.645 0.51 12.148 1 95.19 94 PHE A C 1
ATOM 717 O O . PHE A 1 94 ? -5.66 0.672 12.875 1 95.19 94 PHE A O 1
ATOM 724 N N . ALA A 1 95 ? -7.699 -0.196 12.602 1 94.25 95 ALA A N 1
ATOM 725 C CA . ALA A 1 95 ? -7.863 -0.652 13.977 1 94.25 95 ALA A CA 1
ATOM 726 C C . ALA A 1 95 ? -6.895 -1.788 14.297 1 94.25 95 ALA A C 1
ATOM 728 O O . ALA A 1 95 ? -6.469 -1.942 15.445 1 94.25 95 ALA A O 1
ATOM 729 N N . ASN A 1 96 ? -6.426 -2.549 13.344 1 88 96 ASN A N 1
ATOM 730 C CA . ASN A 1 96 ? -5.629 -3.744 13.602 1 88 96 ASN A CA 1
ATOM 731 C C . ASN A 1 96 ? -4.23 -3.623 13 1 88 96 ASN A C 1
ATOM 733 O O . ASN A 1 96 ? -3.641 -4.621 12.586 1 88 96 ASN A O 1
ATOM 737 N N . GLY A 1 97 ? -3.775 -2.387 12.883 1 83.88 97 GLY A N 1
ATOM 738 C CA . GLY A 1 97 ? -2.455 -2.178 12.312 1 83.88 97 GLY A CA 1
ATOM 739 C C . GLY A 1 97 ? -2.496 -1.603 10.906 1 83.88 97 GLY A C 1
ATOM 740 O O . GLY A 1 97 ? -3.539 -1.117 10.461 1 83.88 97 GLY A O 1
ATOM 741 N N . PRO A 1 98 ? -1.327 -1.632 10.242 1 83.69 98 PRO A N 1
ATOM 742 C CA . PRO A 1 98 ? -1.312 -1.1 8.875 1 83.69 98 PRO A CA 1
ATOM 743 C C . PRO A 1 98 ? -2.27 -1.841 7.945 1 83.69 98 PRO A C 1
ATOM 745 O O . PRO A 1 98 ? -2.342 -3.072 7.98 1 83.69 98 PRO A O 1
ATOM 748 N N . PRO A 1 99 ? -2.926 -1.04 7.211 1 85.81 99 PRO A N 1
ATOM 749 C CA . PRO A 1 99 ? -3.902 -1.696 6.336 1 85.81 99 PRO A CA 1
ATOM 750 C C . PRO A 1 99 ? -3.244 -2.533 5.242 1 85.81 99 PRO A C 1
ATOM 752 O O . PRO A 1 99 ? -2.113 -2.248 4.836 1 85.81 99 PRO A O 1
ATOM 755 N N . THR A 1 100 ? -3.961 -3.572 4.953 1 83.38 100 THR A N 1
ATOM 756 C CA . THR A 1 100 ? -3.605 -4.422 3.822 1 83.38 100 THR A CA 1
ATOM 757 C C . THR A 1 100 ? -4.734 -4.449 2.795 1 83.38 100 THR A C 1
ATOM 759 O O . THR A 1 100 ? -5.895 -4.211 3.131 1 83.38 100 THR A O 1
ATOM 762 N N . GLY A 1 101 ? -4.316 -4.523 1.43 1 85.75 101 GLY A N 1
ATOM 763 C CA . GLY A 1 101 ? -5.316 -4.566 0.373 1 85.75 101 GLY A CA 1
ATOM 764 C C . GLY A 1 101 ? -4.742 -4.285 -1.002 1 85.75 101 GLY A C 1
ATOM 765 O O . GLY A 1 101 ? -3.547 -4.48 -1.233 1 85.75 101 GLY A O 1
ATOM 766 N N . GLU A 1 102 ? -5.617 -3.998 -1.853 1 86.94 102 GLU A N 1
ATOM 767 C CA . GLU A 1 102 ? -5.207 -3.822 -3.242 1 86.94 102 GLU A CA 1
ATOM 768 C C . GLU A 1 102 ? -4.258 -2.637 -3.393 1 86.94 102 GLU A C 1
ATOM 770 O O . GLU A 1 102 ? -3.393 -2.633 -4.27 1 86.94 102 GLU A O 1
ATOM 775 N N . LEU A 1 103 ? -4.516 -1.664 -2.471 1 92 103 LEU A N 1
ATOM 776 C CA . LEU A 1 103 ? -3.693 -0.459 -2.512 1 92 103 LEU A CA 1
ATOM 777 C C . LEU A 1 103 ? -3.598 0.181 -1.131 1 92 103 LEU A C 1
ATOM 779 O O . LEU A 1 103 ? -4.617 0.46 -0.499 1 92 103 LEU A O 1
ATOM 783 N N . CYS A 1 104 ? -2.371 0.44 -0.74 1 93.25 104 CYS A N 1
ATOM 784 C CA . CYS A 1 104 ? -2.129 1.17 0.499 1 93.25 104 CYS A CA 1
ATOM 785 C C . CYS A 1 104 ? -0.752 1.823 0.488 1 93.25 104 CYS A C 1
ATOM 787 O O . CYS A 1 104 ? 0.037 1.603 -0.433 1 93.25 104 CYS A O 1
ATOM 789 N N . GLY A 1 105 ? -0.532 2.703 1.514 1 93.81 105 GLY A N 1
ATOM 790 C CA . GLY A 1 105 ? 0.766 3.354 1.608 1 93.81 105 GLY A CA 1
ATOM 791 C C . GLY A 1 105 ? 0.831 4.402 2.703 1 93.81 105 GLY A C 1
ATOM 792 O O . GLY A 1 105 ? -0.056 4.473 3.557 1 93.81 105 GLY A O 1
ATOM 793 N N . GLU A 1 106 ? 2 5.117 2.672 1 93.94 106 GLU A N 1
ATOM 794 C CA . GLU A 1 106 ? 2.223 6.219 3.602 1 93.94 106 GLU A CA 1
ATOM 795 C C . GLU A 1 106 ? 2.922 7.387 2.916 1 93.94 106 GLU A C 1
ATOM 797 O O . GLU A 1 106 ? 3.789 7.188 2.062 1 93.94 106 GLU A O 1
ATOM 802 N N . THR A 1 107 ? 2.49 8.578 3.268 1 93.06 107 THR A N 1
ATOM 803 C CA . THR A 1 107 ? 3.168 9.812 2.879 1 93.06 107 THR A CA 1
ATOM 804 C C . THR A 1 107 ? 3.727 10.531 4.102 1 93.06 107 THR A C 1
ATOM 806 O O . THR A 1 107 ? 3.002 10.773 5.07 1 93.06 107 THR A O 1
ATOM 809 N N . ILE A 1 108 ? 5.039 10.875 4.09 1 92.5 108 ILE A N 1
ATOM 810 C CA . ILE A 1 108 ? 5.684 11.547 5.215 1 92.5 108 ILE A CA 1
ATOM 811 C C . ILE A 1 108 ? 5.801 13.047 4.93 1 92.5 108 ILE A C 1
ATOM 813 O O . ILE A 1 108 ? 6.242 13.445 3.85 1 92.5 108 ILE A O 1
ATOM 817 N N . ILE A 1 109 ? 5.395 13.766 5.879 1 92.25 109 ILE A N 1
ATOM 818 C CA . ILE A 1 109 ? 5.492 15.219 5.828 1 92.25 109 ILE A CA 1
ATOM 819 C C . ILE A 1 109 ? 6.477 15.711 6.887 1 92.25 109 ILE A C 1
ATOM 821 O O . ILE A 1 109 ? 6.23 15.57 8.086 1 92.25 109 ILE A O 1
ATOM 825 N N . LYS A 1 110 ? 7.551 16.438 6.492 1 93.25 110 LYS A N 1
ATOM 826 C CA . LYS A 1 110 ? 8.492 17.047 7.434 1 93.25 110 LYS A CA 1
ATOM 827 C C . LYS A 1 110 ? 7.926 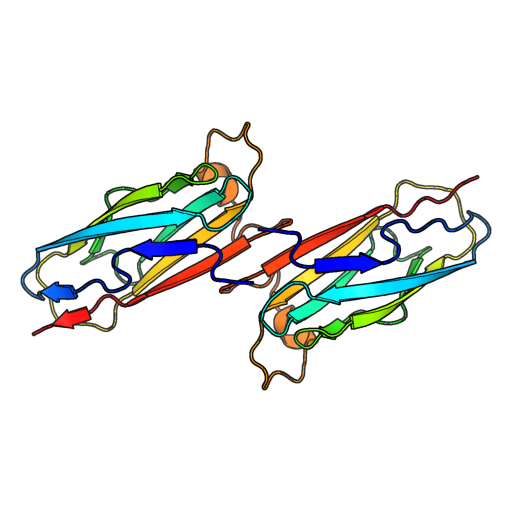18.328 8.023 1 93.25 110 LYS A C 1
ATOM 829 O O . LYS A 1 110 ? 7.461 19.203 7.293 1 93.25 110 LYS A O 1
ATOM 834 N N . LEU A 1 111 ? 7.953 18.266 9.32 1 90.94 111 LEU A N 1
ATOM 835 C CA . LEU A 1 111 ? 7.512 19.453 10.031 1 90.94 111 LEU A CA 1
ATOM 836 C C . LEU A 1 111 ? 8.695 20.344 10.398 1 90.94 111 LEU A C 1
ATOM 838 O O . LEU A 1 111 ? 9.641 19.891 11.039 1 90.94 111 LEU A O 1
ATOM 842 N N . SER A 1 112 ? 8.961 21.422 9.688 1 82.62 112 SER A N 1
ATOM 843 C CA . SER A 1 112 ? 10.094 22.297 9.961 1 82.62 112 SER A CA 1
ATOM 844 C C . SER A 1 112 ? 9.711 23.391 10.953 1 82.62 112 SER A C 1
ATOM 846 O O . SER A 1 112 ? 8.703 24.094 10.758 1 82.62 112 SER A O 1
ATOM 848 N N . ALA A 1 113 ? 10.312 23.25 12.078 1 74.69 113 ALA A N 1
ATOM 849 C CA . ALA A 1 113 ? 10.148 24.359 13.016 1 74.69 113 ALA A CA 1
ATOM 850 C C . ALA A 1 113 ? 11.305 25.344 12.898 1 74.69 113 ALA A C 1
ATOM 852 O O . ALA A 1 113 ? 12.469 24.969 13.039 1 74.69 113 ALA A O 1
ATOM 853 N N . ALA A 1 114 ? 11.156 26.297 11.922 1 61.34 114 ALA A N 1
ATOM 854 C CA . ALA A 1 114 ? 12.203 27.312 11.805 1 61.34 114 ALA A CA 1
ATOM 855 C C . ALA A 1 114 ? 12.328 28.125 13.086 1 61.34 114 ALA A C 1
ATOM 857 O O . ALA A 1 114 ? 11.336 28.344 13.789 1 61.34 114 ALA A O 1
ATOM 858 N N . GLU A 1 115 ? 13.625 28.281 13.461 1 52.84 115 GLU A N 1
ATOM 859 C CA . GLU A 1 115 ? 13.992 29.297 14.445 1 52.84 115 GLU A CA 1
ATOM 860 C C . GLU A 1 115 ? 13.641 30.688 13.961 1 52.84 115 GLU A C 1
ATOM 862 O O . GLU A 1 115 ? 13.656 30.953 12.758 1 52.84 115 GLU A O 1
ATOM 867 N N . MET B 1 1 ? -5.934 6.023 -12.789 1 49.59 1 MET B N 1
ATOM 868 C CA . MET B 1 1 ? -5.047 5.598 -11.703 1 49.59 1 MET B CA 1
ATOM 869 C C . MET B 1 1 ? -5.184 4.102 -11.445 1 49.59 1 MET B C 1
ATOM 871 O O . MET B 1 1 ? -6.227 3.641 -10.977 1 49.59 1 MET B O 1
ATOM 875 N N . GLY B 1 2 ? -4.609 3.324 -12.172 1 64.88 2 GLY B N 1
ATOM 876 C CA . GLY B 1 2 ? -4.789 1.947 -12.602 1 64.88 2 GLY B CA 1
ATOM 877 C C . GLY B 1 2 ? -4.285 0.935 -11.594 1 64.88 2 GLY B C 1
ATOM 878 O O . GLY B 1 2 ? -4.031 1.277 -10.438 1 64.88 2 GLY B O 1
ATOM 879 N N . VAL B 1 3 ? -4.359 -0.282 -11.836 1 81.56 3 VAL B N 1
ATOM 880 C CA . VAL B 1 3 ? -3.84 -1.44 -11.117 1 81.56 3 VAL B CA 1
ATOM 881 C C . VAL B 1 3 ? -2.322 -1.328 -10.984 1 81.56 3 VAL B C 1
ATOM 883 O O . VAL B 1 3 ? -1.64 -0.931 -11.938 1 81.56 3 VAL B O 1
ATOM 886 N N . GLU B 1 4 ? -1.848 -1.451 -9.695 1 89 4 GLU B N 1
ATOM 887 C CA . GLU B 1 4 ? -0.418 -1.3 -9.445 1 89 4 GLU B CA 1
ATOM 888 C C . GLU B 1 4 ? 0.359 -2.527 -9.914 1 89 4 GLU B C 1
ATOM 890 O O . GLU B 1 4 ? 1.489 -2.41 -10.391 1 89 4 GLU B O 1
ATOM 895 N N . LEU B 1 5 ? -0.223 -3.621 -9.766 1 93.75 5 LEU B N 1
ATOM 896 C CA . LEU B 1 5 ? 0.376 -4.898 -10.141 1 93.75 5 LEU B CA 1
ATOM 897 C C . LEU B 1 5 ? -0.684 -5.863 -10.664 1 93.75 5 LEU B C 1
ATOM 899 O O . LEU B 1 5 ? -1.771 -5.965 -10.094 1 93.75 5 LEU B O 1
ATOM 903 N N . SER B 1 6 ? -0.363 -6.52 -11.781 1 94.81 6 SER B N 1
ATOM 904 C CA . SER B 1 6 ? -1.342 -7.434 -12.367 1 94.81 6 SER B CA 1
ATOM 905 C C . SER B 1 6 ? -0.674 -8.703 -12.891 1 94.81 6 SER B C 1
ATOM 907 O O . SER B 1 6 ? 0.555 -8.781 -12.938 1 94.81 6 SER B O 1
ATOM 909 N N . LEU B 1 7 ? -1.479 -9.688 -13.102 1 95.81 7 LEU B N 1
ATOM 910 C CA . LEU B 1 7 ? -1.037 -10.93 -13.734 1 95.81 7 LEU B CA 1
ATOM 911 C C . LEU B 1 7 ? -1.545 -11.016 -15.164 1 95.81 7 LEU B C 1
ATOM 913 O O . LEU B 1 7 ? -2.662 -10.586 -15.461 1 95.81 7 LEU B O 1
ATOM 917 N N . ASP B 1 8 ? -0.654 -11.578 -15.969 1 96.44 8 ASP B N 1
ATOM 918 C CA . ASP B 1 8 ? -1.041 -11.859 -17.344 1 96.44 8 ASP B CA 1
ATOM 919 C C . ASP B 1 8 ? -0.68 -13.289 -17.734 1 96.44 8 ASP B C 1
ATOM 921 O O . ASP B 1 8 ? 0.5 -13.641 -17.828 1 96.44 8 ASP B O 1
ATOM 925 N N . PRO B 1 9 ? -1.688 -14.141 -18.156 1 96.69 9 PRO B N 1
ATOM 926 C CA . PRO B 1 9 ? -3.135 -13.93 -18.062 1 96.69 9 PRO B CA 1
ATOM 927 C C . PRO B 1 9 ? -3.619 -13.773 -16.625 1 96.69 9 PRO B C 1
ATOM 929 O O . PRO B 1 9 ? -2.979 -14.273 -15.695 1 96.69 9 PRO B O 1
ATOM 932 N N . PRO B 1 10 ? -4.723 -13.016 -16.406 1 94.06 10 PRO B N 1
ATOM 933 C CA . PRO B 1 10 ? -5.219 -12.742 -15.055 1 94.06 10 PRO B CA 1
ATOM 934 C C . PRO B 1 10 ? -5.953 -13.93 -14.438 1 94.06 10 PRO B C 1
ATOM 936 O O . PRO B 1 10 ? -6.23 -13.938 -13.242 1 94.06 10 PRO B O 1
ATOM 939 N N . VAL B 1 11 ? -6.277 -14.93 -15.297 1 92.81 11 VAL B N 1
ATOM 940 C CA . VAL B 1 11 ? -6.984 -16.125 -14.828 1 92.81 11 VAL B CA 1
ATOM 94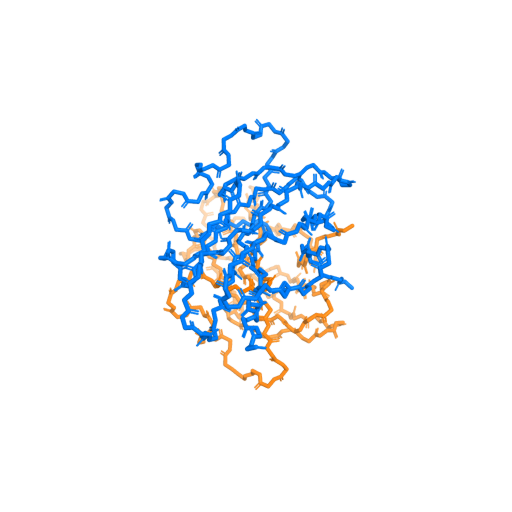1 C C . VAL B 1 11 ? -6.039 -17.312 -14.836 1 92.81 11 VAL B C 1
ATOM 943 O O . VAL B 1 11 ? -5.176 -17.422 -15.711 1 92.81 11 VAL B O 1
ATOM 946 N N . CYS B 1 12 ? -6.223 -18.141 -13.828 1 93.75 12 CYS B N 1
ATOM 947 C CA . CYS B 1 12 ? -5.391 -19.344 -13.703 1 93.75 12 CYS B CA 1
ATOM 948 C C . CYS B 1 12 ? -6.246 -20.609 -13.711 1 93.75 12 CYS B C 1
ATOM 950 O O . CYS B 1 12 ? -6.594 -21.125 -12.648 1 93.75 12 CYS B O 1
ATOM 952 N N . PRO B 1 13 ? -6.535 -21.078 -14.867 1 91.44 13 PRO B N 1
ATOM 953 C CA . PRO B 1 13 ? -7.289 -22.344 -14.961 1 91.44 13 PRO B CA 1
ATOM 954 C C . PRO B 1 13 ? -6.391 -23.578 -14.93 1 91.44 13 PRO B C 1
ATOM 956 O O . PRO B 1 13 ? -5.5 -23.719 -15.773 1 91.44 13 PRO B O 1
ATOM 959 N N . ILE B 1 14 ? -6.383 -24.297 -13.906 1 93.62 14 ILE B N 1
ATOM 960 C CA . ILE B 1 14 ? -5.68 -25.578 -13.852 1 93.62 14 ILE B CA 1
ATOM 961 C C . ILE B 1 14 ? -6.656 -26.688 -13.492 1 93.62 14 ILE B C 1
ATOM 963 O O . ILE B 1 14 ? -7.496 -26.531 -12.602 1 93.62 14 ILE B O 1
ATOM 967 N N . GLN B 1 15 ? -6.531 -27.75 -14.148 1 92.56 15 GLN B N 1
ATOM 968 C CA . GLN B 1 15 ? -7.449 -28.859 -13.93 1 92.56 15 GLN B CA 1
ATOM 969 C C . GLN B 1 15 ? -7.184 -29.531 -12.578 1 92.56 15 GLN B C 1
ATOM 971 O O . GLN B 1 15 ? -6.062 -29.484 -12.07 1 92.56 15 GLN B O 1
ATOM 976 N N . ALA B 1 16 ? -8.25 -30.172 -12.094 1 93.31 16 ALA B N 1
ATOM 977 C CA . ALA B 1 16 ? -8.172 -30.844 -10.805 1 93.31 16 ALA B CA 1
ATOM 978 C C . ALA B 1 16 ? -7.176 -32 -10.852 1 93.31 16 ALA B C 1
ATOM 980 O O . ALA B 1 16 ? -6.613 -32.375 -9.828 1 93.31 16 ALA B O 1
ATOM 981 N N . ASN B 1 17 ? -6.867 -32.562 -12.039 1 94.56 17 ASN B N 1
ATOM 982 C CA . ASN B 1 17 ? -5.945 -33.688 -12.164 1 94.56 17 ASN B CA 1
ATOM 983 C C . ASN B 1 17 ? -4.496 -33.188 -12.234 1 94.56 17 ASN B C 1
ATOM 985 O O . ASN B 1 17 ? -3.578 -34 -12.375 1 94.56 17 ASN B O 1
ATOM 989 N N . GLY B 1 18 ? -4.297 -31.953 -12.102 1 96 18 GLY B N 1
ATOM 990 C CA . GLY B 1 18 ? -2.953 -31.406 -12.016 1 96 18 GLY B CA 1
ATOM 991 C C . GLY B 1 18 ? -2.504 -30.734 -13.305 1 96 18 GLY B C 1
ATOM 992 O O . GLY B 1 18 ? -3.18 -30.828 -14.328 1 96 18 GLY B O 1
ATOM 993 N N . GLY B 1 19 ? -1.515 -29.938 -13.164 1 96.62 19 GLY B N 1
ATOM 994 C CA . GLY B 1 19 ? -0.953 -29.234 -14.312 1 96.62 19 GLY B CA 1
ATOM 995 C C . GLY B 1 19 ? -0.254 -27.953 -13.93 1 96.62 19 GLY B C 1
ATOM 996 O O . GLY B 1 19 ? 0.098 -27.75 -12.766 1 96.62 19 GLY B O 1
ATOM 997 N N . THR B 1 20 ? 0.201 -27.188 -15.016 1 97.06 20 THR B N 1
ATOM 998 C CA . THR B 1 20 ? 0.889 -25.922 -14.797 1 97.06 20 THR B CA 1
ATOM 999 C C . THR B 1 20 ? 0.197 -24.781 -15.555 1 97.06 20 THR B C 1
ATOM 1001 O O . THR B 1 20 ? -0.483 -25.031 -16.547 1 97.06 20 THR B O 1
ATOM 1004 N N . SER B 1 21 ? 0.212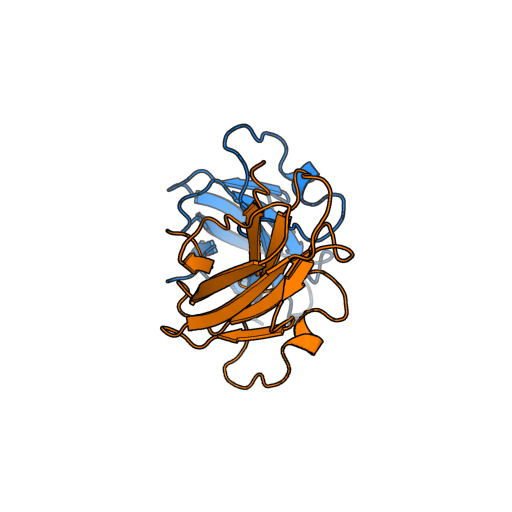 -23.656 -15.047 1 96.88 21 SER B N 1
ATOM 1005 C CA . SER B 1 21 ? -0.204 -22.406 -15.695 1 96.88 21 SER B CA 1
ATOM 1006 C C . SER B 1 21 ? 0.913 -21.375 -15.672 1 96.88 21 SER B C 1
ATOM 1008 O O . SER B 1 21 ? 1.568 -21.188 -14.641 1 96.88 21 SER B O 1
ATOM 1010 N N . LYS B 1 22 ? 1.177 -20.766 -16.797 1 97.81 22 LYS B N 1
ATOM 1011 C CA . LYS B 1 22 ? 2.244 -19.781 -16.906 1 97.81 22 LYS B CA 1
ATOM 1012 C C . LYS B 1 22 ? 1.678 -18.359 -16.984 1 97.81 22 LYS B C 1
ATOM 1014 O O . LYS B 1 22 ? 0.736 -18.109 -17.734 1 97.81 22 LYS B O 1
ATOM 1019 N N . HIS B 1 23 ? 2.295 -17.453 -16.234 1 97.88 23 HIS B N 1
ATOM 1020 C CA . HIS B 1 23 ? 1.854 -16.062 -16.172 1 97.88 23 HIS B CA 1
ATOM 1021 C C . HIS B 1 23 ? 3.045 -15.117 -16.125 1 97.88 23 HIS B C 1
ATOM 1023 O O . HIS B 1 23 ? 4.18 -15.547 -15.906 1 97.88 23 HIS B O 1
ATOM 1029 N N . LYS B 1 24 ? 2.77 -13.836 -16.422 1 98.38 24 LYS B N 1
ATOM 1030 C CA . LYS B 1 24 ? 3.666 -12.719 -16.125 1 98.38 24 LYS B CA 1
ATOM 1031 C C . LYS B 1 24 ? 3.09 -11.812 -15.039 1 98.38 24 LYS B C 1
ATOM 1033 O O . LYS B 1 24 ? 1.892 -11.531 -15.031 1 98.38 24 LYS B O 1
ATOM 1038 N N . ILE B 1 25 ? 3.904 -11.461 -14.133 1 97.94 25 ILE B N 1
ATOM 1039 C CA . ILE B 1 25 ? 3.564 -10.406 -13.18 1 97.94 25 ILE B CA 1
ATOM 1040 C C . ILE B 1 25 ? 3.984 -9.055 -13.742 1 97.94 25 ILE B C 1
ATOM 1042 O O . ILE B 1 25 ? 5.156 -8.844 -14.062 1 97.94 25 ILE B O 1
ATOM 1046 N N . ILE B 1 26 ? 3.057 -8.148 -13.82 1 96.5 26 ILE B N 1
ATOM 1047 C CA . ILE B 1 26 ? 3.318 -6.875 -14.484 1 96.5 26 ILE B CA 1
ATOM 1048 C C . ILE B 1 26 ? 3.359 -5.75 -13.453 1 96.5 26 ILE B C 1
ATOM 1050 O O . ILE B 1 26 ? 2.422 -5.586 -12.672 1 96.5 26 ILE B O 1
ATOM 1054 N N . ASN B 1 27 ? 4.5 -4.98 -13.492 1 95.94 27 ASN B N 1
ATOM 1055 C CA . ASN B 1 27 ? 4.648 -3.766 -12.703 1 95.94 27 ASN B CA 1
ATOM 1056 C C . ASN B 1 27 ? 4.133 -2.541 -13.453 1 95.94 27 ASN B C 1
ATOM 1058 O O . ASN B 1 27 ? 4.738 -2.104 -14.43 1 95.94 27 ASN B O 1
ATOM 1062 N N . HIS B 1 28 ? 2.992 -1.965 -12.891 1 92.81 28 HIS B N 1
ATOM 1063 C CA . HIS B 1 28 ? 2.4 -0.8 -13.539 1 92.81 28 HIS B CA 1
ATOM 1064 C C . HIS B 1 28 ? 2.83 0.491 -12.852 1 92.81 28 HIS B C 1
ATOM 1066 O O . HIS B 1 28 ? 2.32 1.567 -13.172 1 92.81 28 HIS B O 1
ATOM 1072 N N . CYS B 1 29 ? 3.799 0.377 -11.93 1 90.25 29 CYS B N 1
ATOM 1073 C CA . CYS B 1 29 ? 4.223 1.53 -11.141 1 90.25 29 CYS B CA 1
ATOM 1074 C C . CYS B 1 29 ? 5.477 2.162 -11.734 1 90.25 29 CYS B C 1
ATOM 1076 O O . CYS B 1 29 ? 6.102 1.591 -12.633 1 90.25 29 CYS B O 1
ATOM 1078 N N . ASP B 1 30 ? 5.723 3.408 -11.297 1 90.62 30 ASP B N 1
ATOM 1079 C CA . ASP B 1 30 ? 6.957 4.09 -11.664 1 90.62 30 ASP B CA 1
ATOM 1080 C C . ASP B 1 30 ? 8.039 3.877 -10.609 1 90.62 30 ASP B C 1
ATOM 1082 O O . ASP B 1 30 ? 8.867 4.758 -10.375 1 90.62 30 ASP B O 1
ATOM 1086 N N . LYS B 1 31 ? 7.918 2.764 -9.875 1 93.31 31 LYS B N 1
ATOM 1087 C CA . LYS B 1 31 ? 8.867 2.332 -8.852 1 93.31 31 LYS B CA 1
ATOM 1088 C C . LYS B 1 31 ? 9.211 0.852 -9.008 1 93.31 31 LYS B C 1
ATOM 1090 O O . LYS B 1 31 ? 8.422 0.086 -9.57 1 93.31 31 LYS B O 1
ATOM 1095 N N . MET B 1 32 ? 10.43 0.569 -8.539 1 96.88 32 MET B N 1
ATOM 1096 C CA . MET B 1 32 ? 10.727 -0.855 -8.43 1 96.88 32 MET B CA 1
ATOM 1097 C C . MET B 1 32 ? 9.875 -1.511 -7.352 1 96.88 32 MET B C 1
ATOM 1099 O O . MET B 1 32 ? 9.648 -0.921 -6.293 1 96.88 32 MET B O 1
ATOM 1103 N N . LEU B 1 33 ? 9.406 -2.748 -7.598 1 97.06 33 LEU B N 1
ATOM 1104 C CA . LEU B 1 33 ? 8.57 -3.455 -6.633 1 97.06 33 LEU B CA 1
ATOM 1105 C C . LEU B 1 33 ? 9.258 -4.734 -6.16 1 97.06 33 LEU B C 1
ATOM 1107 O O . LEU B 1 33 ? 9.883 -5.441 -6.953 1 97.06 33 LEU B O 1
ATOM 1111 N N . ALA B 1 34 ? 9.25 -4.961 -4.879 1 97.81 34 ALA B N 1
ATOM 1112 C CA . ALA B 1 34 ? 9.406 -6.305 -4.324 1 97.81 34 ALA B CA 1
ATOM 1113 C C . ALA B 1 34 ? 8.055 -7 -4.176 1 97.81 34 ALA B C 1
ATOM 1115 O O . ALA B 1 34 ? 7.039 -6.348 -3.934 1 97.81 34 ALA B O 1
ATOM 1116 N N . TYR B 1 35 ? 8.047 -8.305 -4.359 1 97.75 35 TYR B N 1
ATOM 1117 C CA . TYR B 1 35 ? 6.789 -9.008 -4.156 1 97.75 35 TYR B CA 1
ATOM 1118 C C . TYR B 1 35 ? 7.008 -10.312 -3.391 1 97.75 35 TYR B C 1
ATOM 1120 O O . TYR B 1 35 ? 8.117 -10.844 -3.369 1 97.75 35 TYR B O 1
ATOM 1128 N N . LYS B 1 36 ? 5.973 -10.805 -2.76 1 97.69 36 LYS B N 1
ATOM 1129 C CA . LYS B 1 36 ? 5.848 -12.109 -2.111 1 97.69 36 LYS B CA 1
ATOM 1130 C C . LYS B 1 36 ? 4.555 -12.805 -2.525 1 97.69 36 LYS B C 1
ATOM 1132 O O . LYS B 1 36 ? 3.479 -12.211 -2.477 1 97.69 36 LYS B O 1
ATOM 1137 N N . ILE B 1 37 ? 4.637 -14.047 -2.893 1 98 37 ILE B N 1
ATOM 1138 C CA . ILE B 1 37 ? 3.465 -14.836 -3.268 1 98 37 ILE B CA 1
ATOM 1139 C C . ILE B 1 37 ? 3.039 -15.719 -2.098 1 98 37 ILE B C 1
ATOM 1141 O O . ILE B 1 37 ? 3.871 -16.391 -1.483 1 98 37 ILE B O 1
ATOM 1145 N N . LYS B 1 38 ? 1.753 -15.625 -1.847 1 96.62 38 LYS B N 1
ATOM 1146 C CA . LYS B 1 38 ? 1.112 -16.484 -0.864 1 96.62 38 LYS B CA 1
ATOM 1147 C C . LYS B 1 38 ? 0.035 -17.359 -1.514 1 96.62 38 LYS B C 1
ATOM 1149 O O . LYS B 1 38 ? -0.667 -16.906 -2.42 1 96.62 38 LYS B O 1
ATOM 1154 N N . SER B 1 39 ? -0.125 -18.578 -1.008 1 97.12 39 SER B N 1
ATOM 1155 C CA . SER B 1 39 ? -1.18 -19.469 -1.475 1 97.12 39 SER B CA 1
ATOM 1156 C C . SER B 1 39 ? -2.098 -19.875 -0.331 1 97.12 39 SER B C 1
ATOM 1158 O O . SER B 1 39 ? -1.634 -20.156 0.779 1 97.12 39 SER B O 1
ATOM 1160 N N . SER B 1 40 ? -3.396 -20 -0.646 1 96.75 40 SER B N 1
ATOM 1161 C CA . SER B 1 40 ? -4.367 -20.5 0.323 1 9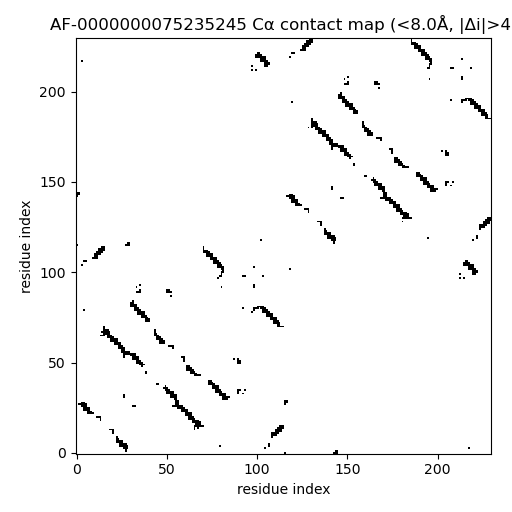6.75 40 SER B CA 1
ATOM 1162 C C . SER B 1 40 ? -4.262 -22.016 0.474 1 96.75 40 SER B C 1
ATOM 1164 O O . SER B 1 40 ? -4.84 -22.594 1.397 1 96.75 40 SER B O 1
ATOM 1166 N N . ASN B 1 41 ? -3.518 -22.672 -0.385 1 96.81 41 ASN B N 1
ATOM 1167 C CA . ASN B 1 41 ? -3.418 -24.125 -0.42 1 96.81 41 ASN B CA 1
ATOM 1168 C C . ASN B 1 41 ? -2.041 -24.594 -0.891 1 96.81 41 ASN B C 1
ATOM 1170 O O . ASN B 1 41 ? -1.862 -24.938 -2.061 1 96.81 41 ASN B O 1
ATOM 1174 N N . ASN B 1 42 ? -1.151 -24.734 0.051 1 96.81 42 ASN B N 1
ATOM 1175 C CA . ASN B 1 42 ? 0.222 -25.109 -0.275 1 96.81 42 ASN B CA 1
ATOM 1176 C C . ASN B 1 42 ? 0.366 -26.609 -0.456 1 96.81 42 ASN B C 1
ATOM 1178 O O . ASN B 1 42 ? 1.406 -27.094 -0.913 1 96.81 42 ASN B O 1
ATOM 1182 N N . SER B 1 43 ? -0.729 -27.297 -0.14 1 96.62 43 SER B N 1
ATOM 1183 C CA . SER B 1 43 ? -0.697 -28.75 -0.329 1 96.62 43 SER B CA 1
ATOM 1184 C C . SER B 1 43 ? -0.846 -29.125 -1.802 1 96.62 43 SER B C 1
ATOM 1186 O O . SER B 1 43 ? -0.226 -30.078 -2.273 1 96.62 43 SER B O 1
ATOM 1188 N N . ASN B 1 44 ? -1.621 -28.375 -2.541 1 96.88 44 ASN B N 1
ATOM 1189 C CA . ASN B 1 44 ? -1.907 -28.719 -3.926 1 96.88 44 ASN B CA 1
ATOM 1190 C C . ASN B 1 44 ? -1.183 -27.797 -4.902 1 96.88 44 ASN B C 1
ATOM 1192 O O . ASN B 1 44 ? -0.977 -28.156 -6.062 1 96.88 44 ASN B O 1
ATOM 1196 N N . TYR B 1 45 ? -0.826 -26.578 -4.391 1 97.62 45 TYR B N 1
ATOM 1197 C CA . TYR B 1 45 ? -0.262 -25.609 -5.32 1 97.62 45 TYR B CA 1
ATOM 1198 C C . TYR B 1 45 ? 1.167 -25.25 -4.934 1 97.62 45 TYR B C 1
ATOM 1200 O O . TYR B 1 45 ? 1.482 -25.125 -3.748 1 97.62 45 TYR B O 1
ATOM 1208 N N . SER B 1 46 ? 1.981 -25 -5.949 1 98.06 46 SER B N 1
ATOM 1209 C CA . SER B 1 46 ? 3.314 -24.438 -5.805 1 98.06 46 SER B CA 1
ATOM 1210 C C . SER B 1 46 ? 3.617 -23.438 -6.926 1 98.06 46 SER B C 1
ATOM 1212 O O . SER B 1 46 ? 2.939 -23.438 -7.953 1 98.06 46 SER B O 1
ATOM 1214 N N . VAL B 1 47 ? 4.605 -22.609 -6.656 1 98.62 47 VAL B N 1
ATOM 1215 C CA . VAL B 1 47 ? 5.02 -21.609 -7.641 1 98.62 47 VAL B CA 1
ATOM 1216 C C . VAL B 1 47 ? 6.531 -21.688 -7.852 1 98.62 47 VAL B C 1
ATOM 1218 O O . VAL B 1 47 ? 7.262 -22.172 -6.98 1 98.62 47 VAL B O 1
ATOM 1221 N N . ASN B 1 48 ? 6.957 -21.219 -8.984 1 98.62 48 ASN B N 1
ATOM 1222 C CA . ASN B 1 48 ? 8.383 -21.25 -9.305 1 98.62 48 ASN B CA 1
ATOM 1223 C C . ASN B 1 48 ? 9.164 -20.203 -8.531 1 98.62 48 ASN B C 1
ATOM 1225 O O . ASN B 1 48 ? 10.391 -20.25 -8.461 1 98.62 48 ASN B O 1
ATOM 1229 N N . THR B 1 49 ? 8.531 -19.219 -8.023 1 98 49 THR B N 1
ATOM 1230 C CA . THR B 1 49 ? 9.148 -18.156 -7.234 1 98 49 THR B CA 1
ATOM 1231 C C . THR B 1 49 ? 8.211 -17.688 -6.129 1 98 49 THR B C 1
ATOM 1233 O O . THR B 1 49 ? 7.008 -17.516 -6.359 1 98 49 THR B O 1
ATOM 1236 N N . ILE B 1 50 ? 8.766 -17.438 -4.984 1 97.88 50 ILE B N 1
ATOM 1237 C CA . ILE B 1 50 ? 7.98 -16.938 -3.863 1 97.88 50 ILE B CA 1
ATOM 1238 C C . ILE B 1 50 ? 8.195 -15.438 -3.701 1 97.88 50 ILE B C 1
ATOM 1240 O O . ILE B 1 50 ? 7.25 -14.695 -3.434 1 97.88 50 ILE B O 1
ATOM 1244 N N . TYR B 1 51 ? 9.484 -15.117 -3.895 1 98.31 51 TYR B N 1
ATOM 1245 C CA . TYR B 1 51 ? 9.875 -13.711 -3.809 1 98.31 51 TYR B CA 1
ATOM 1246 C C . TYR B 1 51 ? 10.461 -13.234 -5.129 1 98.31 51 TYR B C 1
ATOM 1248 O O . TYR B 1 51 ? 11.031 -14.023 -5.887 1 98.31 51 TYR B O 1
ATOM 1256 N N . GLY B 1 52 ? 10.336 -11.859 -5.297 1 98.31 52 GLY B N 1
ATOM 1257 C CA . GLY B 1 52 ? 11.016 -11.32 -6.461 1 98.31 52 GLY B CA 1
ATOM 1258 C C . GLY B 1 52 ? 11.047 -9.805 -6.48 1 98.31 52 GLY B C 1
ATOM 1259 O O . GLY B 1 52 ? 10.453 -9.156 -5.617 1 98.31 52 GLY B O 1
ATOM 1260 N N . LEU B 1 53 ? 11.844 -9.297 -7.379 1 98.44 53 LEU B N 1
ATOM 1261 C CA . LEU B 1 53 ? 11.938 -7.879 -7.707 1 98.44 53 LEU B CA 1
ATOM 1262 C C . LEU B 1 53 ? 11.516 -7.625 -9.148 1 98.44 53 LEU B C 1
ATOM 1264 O O . LEU B 1 53 ? 11.844 -8.406 -10.047 1 98.44 53 LEU B O 1
ATOM 1268 N N . ILE B 1 54 ? 10.797 -6.625 -9.281 1 98.19 54 ILE B N 1
ATOM 1269 C CA . ILE B 1 54 ? 10.398 -6.25 -10.633 1 98.19 54 ILE B CA 1
ATOM 1270 C C . ILE B 1 54 ? 10.766 -4.793 -10.898 1 98.19 54 ILE B C 1
ATOM 1272 O O . ILE B 1 54 ? 10.273 -3.891 -10.211 1 98.19 54 ILE B O 1
ATOM 1276 N N . GLN B 1 55 ? 11.578 -4.586 -11.953 1 97.25 55 GLN B N 1
ATOM 1277 C CA . GLN B 1 55 ? 11.977 -3.242 -12.344 1 97.25 55 GLN B CA 1
ATOM 1278 C C . GLN B 1 55 ? 10.836 -2.504 -13.039 1 97.25 55 GLN B C 1
ATOM 1280 O O . GLN B 1 55 ? 9.898 -3.129 -13.531 1 97.25 55 GLN B O 1
ATOM 1285 N N . ILE B 1 56 ? 10.953 -1.2 -13.062 1 94.19 56 ILE B N 1
ATOM 1286 C CA . ILE B 1 56 ? 10.008 -0.358 -13.781 1 94.19 56 ILE B CA 1
ATOM 1287 C C . ILE B 1 56 ? 9.914 -0.804 -15.242 1 94.19 56 ILE B C 1
ATOM 1289 O O . ILE B 1 56 ? 10.938 -0.97 -15.906 1 94.19 56 ILE B O 1
ATOM 1293 N N . GLY B 1 57 ? 8.727 -1.101 -15.672 1 92.69 57 GLY B N 1
ATOM 1294 C CA . GLY B 1 57 ? 8.523 -1.439 -17.062 1 92.69 57 GLY B CA 1
ATOM 1295 C C . GLY B 1 57 ? 8.82 -2.895 -17.375 1 92.69 57 GLY B C 1
ATOM 1296 O O . GLY B 1 57 ? 8.719 -3.322 -18.531 1 92.69 57 GLY B O 1
ATOM 1297 N N . TYR B 1 58 ? 9.172 -3.654 -16.422 1 95.88 58 TYR B N 1
ATOM 1298 C CA . TYR B 1 58 ? 9.516 -5.055 -16.641 1 95.88 58 TYR B CA 1
ATOM 1299 C C . TYR B 1 58 ? 8.453 -5.977 -16.047 1 95.88 58 TYR B C 1
ATOM 1301 O O . TYR B 1 58 ? 7.453 -5.508 -15.492 1 95.88 58 TYR B O 1
ATOM 1309 N N . THR B 1 59 ? 8.625 -7.234 -16.297 1 98.19 59 THR B N 1
ATOM 1310 C CA . THR B 1 59 ? 7.742 -8.281 -15.789 1 98.19 59 THR B CA 1
ATOM 1311 C C . THR B 1 59 ? 8.547 -9.375 -15.102 1 98.19 59 THR B C 1
ATOM 1313 O O . THR B 1 59 ? 9.766 -9.453 -15.258 1 98.19 59 THR B O 1
ATOM 1316 N N . ALA B 1 60 ? 7.949 -10.148 -14.32 1 98.25 60 ALA B N 1
ATOM 1317 C CA . ALA B 1 60 ? 8.5 -11.375 -13.75 1 98.25 60 ALA B CA 1
ATOM 1318 C C . ALA B 1 60 ? 7.707 -12.594 -14.211 1 98.25 60 ALA B C 1
ATOM 1320 O O . ALA B 1 60 ? 6.488 -12.523 -14.391 1 98.25 60 ALA B O 1
ATOM 1321 N N . ASP B 1 61 ? 8.398 -13.711 -14.375 1 98.5 61 ASP B N 1
ATOM 1322 C CA . ASP B 1 61 ? 7.75 -14.961 -14.766 1 98.5 61 ASP B CA 1
ATOM 1323 C C . ASP B 1 61 ? 7.207 -15.703 -13.539 1 98.5 61 ASP B C 1
ATOM 1325 O O . ASP B 1 61 ? 7.91 -15.859 -12.539 1 98.5 61 ASP B O 1
ATOM 1329 N N . LEU B 1 62 ? 6 -16.141 -13.695 1 98.44 62 LEU B N 1
ATOM 1330 C CA . LEU B 1 62 ? 5.371 -16.953 -12.656 1 98.44 62 LEU B CA 1
ATOM 1331 C C . LEU B 1 62 ? 4.793 -18.234 -13.234 1 98.44 62 LEU B C 1
ATOM 1333 O O . LEU B 1 62 ? 4.012 -18.203 -14.188 1 98.44 62 LEU B O 1
ATOM 1337 N N . ILE B 1 63 ? 5.227 -19.281 -12.781 1 98.56 63 ILE B N 1
ATOM 1338 C CA . ILE B 1 63 ? 4.68 -20.594 -13.117 1 98.56 63 ILE B CA 1
ATOM 1339 C C . ILE B 1 63 ? 3.979 -21.203 -11.906 1 98.56 63 ILE B C 1
ATOM 1341 O O . ILE B 1 63 ? 4.594 -21.375 -10.852 1 98.56 63 ILE B O 1
ATOM 1345 N N . ILE B 1 64 ? 2.75 -21.531 -12.062 1 98.19 64 ILE B N 1
ATOM 1346 C CA . ILE B 1 64 ? 1.933 -22.141 -11.023 1 98.19 64 ILE B CA 1
ATOM 1347 C C . ILE B 1 64 ? 1.727 -23.625 -11.328 1 98.19 64 ILE B C 1
ATOM 1349 O O . ILE B 1 64 ? 1.328 -23.984 -12.438 1 98.19 64 ILE B O 1
ATOM 1353 N N . THR B 1 65 ? 2.021 -24.469 -10.383 1 98.12 65 THR B N 1
ATOM 1354 C CA . THR B 1 65 ? 1.856 -25.906 -10.539 1 98.12 65 THR B CA 1
ATOM 1355 C C . THR B 1 65 ? 0.828 -26.453 -9.547 1 98.12 65 THR B C 1
ATOM 1357 O O . THR B 1 65 ? 0.869 -26.109 -8.359 1 98.12 65 THR B O 1
ATOM 1360 N N . ARG B 1 66 ? -0.095 -27.188 -10.062 1 97.19 66 ARG B N 1
ATOM 1361 C CA . ARG B 1 66 ? -1.073 -27.844 -9.195 1 97.19 66 ARG B CA 1
ATOM 1362 C C . ARG B 1 66 ? -0.928 -29.359 -9.242 1 97.19 66 ARG B C 1
ATOM 1364 O O . ARG B 1 66 ? -0.782 -29.938 -10.32 1 97.19 66 ARG B O 1
ATOM 1371 N N . LYS B 1 67 ? -0.958 -30 -8.133 1 97.38 67 LYS B N 1
ATOM 1372 C CA . LYS B 1 67 ? -1.051 -31.453 -8.008 1 97.38 67 LYS B CA 1
ATOM 1373 C C . LYS B 1 67 ? -2.502 -31.922 -8.07 1 97.38 67 LYS B C 1
ATOM 1375 O O . LYS B 1 67 ? -3.418 -31.156 -7.754 1 97.38 67 LYS B O 1
ATOM 1380 N N . PRO B 1 68 ? -2.723 -33.156 -8.484 1 96.44 68 PRO B N 1
ATOM 1381 C CA . PRO B 1 68 ? -4.094 -33.688 -8.477 1 96.44 68 PRO B CA 1
ATOM 1382 C C . PRO B 1 68 ? -4.746 -33.594 -7.098 1 96.44 68 PRO B C 1
ATOM 1384 O O . PRO B 1 68 ? -4.074 -33.781 -6.078 1 96.44 68 PRO B O 1
ATOM 1387 N N . GLY B 1 69 ? -6.051 -33.25 -7.082 1 94.56 69 GLY B N 1
ATOM 1388 C CA . GLY B 1 69 ? -6.785 -33.125 -5.832 1 94.56 69 GLY B CA 1
ATOM 1389 C C . GLY B 1 69 ? -8.18 -32.562 -6.012 1 94.56 69 GLY B C 1
ATOM 1390 O O . GLY B 1 69 ? -8.531 -32.094 -7.102 1 94.56 69 GLY B O 1
ATOM 1391 N N . LYS B 1 70 ? -8.953 -32.594 -5.023 1 92.81 70 LYS B N 1
ATOM 1392 C CA . LYS B 1 70 ? -10.328 -32.094 -5.055 1 92.81 70 LYS B CA 1
ATOM 1393 C C . LYS B 1 70 ? -10.359 -30.609 -5.344 1 92.81 70 LYS B C 1
ATOM 1395 O O . LYS B 1 70 ? -9.57 -29.844 -4.785 1 92.81 70 LYS B O 1
ATOM 1400 N N . PRO B 1 71 ? -11.281 -30.219 -6.234 1 91.75 71 PRO B N 1
ATOM 1401 C CA . PRO B 1 71 ? -11.414 -28.781 -6.508 1 91.75 71 PRO B CA 1
ATOM 1402 C C . PRO B 1 71 ? -11.891 -27.984 -5.293 1 91.75 71 PRO B C 1
ATOM 1404 O O . PRO B 1 71 ? -12.734 -28.469 -4.531 1 91.75 71 PRO B O 1
ATOM 1407 N N . GLN B 1 72 ? -11.188 -26.922 -5.051 1 91.81 72 GLN B N 1
ATOM 1408 C CA . GLN B 1 72 ? -11.562 -25.969 -4.008 1 91.81 72 GLN B CA 1
ATOM 1409 C C . GLN B 1 72 ? -11.422 -24.531 -4.492 1 91.81 72 GLN B C 1
ATOM 1411 O O . GLN B 1 72 ? -10.828 -24.281 -5.543 1 91.81 72 GLN B O 1
ATOM 1416 N N . ALA B 1 73 ? -12.062 -23.641 -3.791 1 93.12 73 ALA B N 1
ATOM 1417 C CA . ALA B 1 73 ? -11.914 -22.219 -4.082 1 93.12 73 ALA B CA 1
ATOM 1418 C C . ALA B 1 73 ? -10.586 -21.688 -3.557 1 93.12 73 ALA B C 1
ATOM 1420 O O . ALA B 1 73 ? -10.562 -20.906 -2.607 1 93.12 73 ALA B O 1
ATOM 1421 N N . ASP B 1 74 ? -9.477 -22.109 -4.195 1 96 74 ASP B N 1
ATOM 1422 C CA . ASP B 1 74 ? -8.133 -21.688 -3.789 1 96 74 ASP B CA 1
ATOM 1423 C C . ASP B 1 74 ? -7.746 -20.359 -4.43 1 96 74 ASP B C 1
ATOM 1425 O O . ASP B 1 74 ? -8.352 -19.938 -5.414 1 96 74 ASP B O 1
ATOM 1429 N N . ARG B 1 75 ? -6.754 -19.688 -3.855 1 95.81 75 ARG B N 1
ATOM 1430 C CA . ARG B 1 75 ? -6.266 -18.422 -4.391 1 95.81 75 ARG B CA 1
ATOM 1431 C C . ARG B 1 75 ? -4.77 -18.266 -4.141 1 95.81 75 ARG B C 1
ATOM 1433 O O . ARG B 1 75 ? -4.215 -18.906 -3.242 1 95.81 75 ARG B O 1
ATOM 1440 N N . LEU B 1 76 ? -4.211 -17.453 -4.945 1 96.81 76 LEU B N 1
ATOM 1441 C CA . LEU B 1 76 ? -2.906 -16.875 -4.648 1 96.81 76 LEU B CA 1
ATOM 1442 C C . LEU B 1 76 ? -3.035 -15.391 -4.312 1 96.81 76 LEU B C 1
ATOM 1444 O O . LEU B 1 76 ? -3.887 -14.695 -4.871 1 96.81 76 LEU B O 1
ATOM 1448 N N . VAL B 1 77 ? -2.199 -14.922 -3.426 1 95.44 77 VAL B N 1
ATOM 1449 C CA . VAL B 1 77 ? -2.062 -13.5 -3.107 1 95.44 77 VAL B CA 1
ATOM 1450 C C . VAL B 1 77 ? -0.651 -13.031 -3.451 1 95.44 77 VAL B C 1
ATOM 1452 O O . VAL B 1 77 ? 0.334 -13.586 -2.961 1 95.44 77 VAL B O 1
ATOM 1455 N N . ILE B 1 78 ? -0.558 -12.031 -4.293 1 97 78 ILE B N 1
ATOM 1456 C CA . ILE B 1 78 ? 0.719 -11.367 -4.535 1 97 78 ILE B CA 1
ATOM 1457 C C . ILE B 1 78 ? 0.786 -10.07 -3.73 1 97 78 ILE B C 1
ATOM 1459 O O . ILE B 1 78 ? 0.136 -9.086 -4.078 1 97 78 ILE B O 1
ATOM 1463 N N . GLN B 1 79 ? 1.569 -10.133 -2.729 1 96.25 79 GLN B N 1
ATOM 1464 C CA . GLN B 1 79 ? 1.866 -8.922 -1.97 1 96.25 79 GLN B CA 1
ATOM 1465 C C . GLN B 1 79 ? 3.039 -8.164 -2.584 1 96.25 79 GLN B C 1
ATOM 1467 O O . GLN B 1 79 ? 4.02 -8.773 -3.02 1 96.25 79 GLN B O 1
ATOM 1472 N N . PHE B 1 80 ? 2.934 -6.797 -2.555 1 96.19 80 PHE B N 1
ATOM 1473 C CA . PHE B 1 80 ? 4.043 -6.051 -3.135 1 96.19 80 PHE B CA 1
ATOM 1474 C C . PHE B 1 80 ? 4.309 -4.773 -2.344 1 96.19 80 PHE B C 1
ATOM 1476 O O . PHE B 1 80 ? 3.451 -4.324 -1.58 1 96.19 80 PHE B O 1
ATOM 1483 N N . ALA B 1 81 ? 5.492 -4.23 -2.525 1 96 81 ALA B N 1
ATOM 1484 C CA . ALA B 1 81 ? 5.918 -2.959 -1.948 1 96 81 ALA B CA 1
ATOM 1485 C C . ALA B 1 81 ? 6.949 -2.27 -2.838 1 96 81 ALA B C 1
ATOM 1487 O O . ALA B 1 81 ? 7.836 -2.922 -3.389 1 96 81 ALA B O 1
ATOM 1488 N N . ALA B 1 82 ? 6.824 -0.993 -2.916 1 95.5 82 ALA B N 1
ATOM 1489 C CA . ALA B 1 82 ? 7.863 -0.226 -3.604 1 95.5 82 ALA B CA 1
ATOM 1490 C C . ALA B 1 82 ? 9.172 -0.259 -2.826 1 95.5 82 ALA B C 1
ATOM 1492 O O . ALA B 1 82 ? 9.18 -0.154 -1.598 1 95.5 82 ALA B O 1
ATOM 1493 N N . VAL B 1 83 ? 10.227 -0.402 -3.613 1 96.5 83 VAL B N 1
ATOM 1494 C CA . VAL B 1 83 ? 11.539 -0.458 -2.99 1 96.5 83 VAL B CA 1
ATOM 1495 C C . VAL B 1 83 ? 12.516 0.426 -3.764 1 96.5 83 VAL B C 1
ATOM 1497 O O . VAL B 1 83 ? 12.242 0.822 -4.898 1 96.5 83 VAL B O 1
ATOM 1500 N N . GLU B 1 84 ? 13.594 0.729 -3.057 1 95.44 84 GLU B N 1
ATOM 1501 C CA . GLU B 1 84 ? 14.672 1.444 -3.736 1 95.44 84 GLU B CA 1
ATOM 1502 C C . GLU B 1 84 ? 15.312 0.577 -4.816 1 95.44 84 GLU B C 1
ATOM 1504 O O . GLU B 1 84 ? 15.359 -0.648 -4.688 1 95.44 84 GLU B O 1
ATOM 1509 N N . GLN B 1 85 ? 15.898 1.222 -5.809 1 95.56 85 GLN B N 1
ATOM 1510 C CA . GLN B 1 85 ? 16.531 0.518 -6.914 1 95.56 85 GLN B CA 1
ATOM 1511 C C . GLN B 1 85 ? 17.75 -0.265 -6.434 1 95.56 85 GLN B C 1
ATOM 1513 O O . GLN B 1 85 ? 18.25 -1.146 -7.141 1 95.56 85 GLN B O 1
ATOM 1518 N N . THR B 1 86 ? 18.219 0.019 -5.219 1 97.12 86 THR B N 1
ATOM 1519 C CA . THR B 1 86 ? 19.391 -0.631 -4.66 1 97.12 86 THR B CA 1
ATOM 1520 C C . THR B 1 86 ? 19.016 -1.939 -3.971 1 97.12 86 THR B C 1
ATOM 1522 O O . THR B 1 86 ? 19.891 -2.729 -3.602 1 97.12 86 THR B O 1
ATOM 1525 N N . CYS B 1 87 ? 17.75 -2.166 -3.818 1 97.12 87 CYS B N 1
ATOM 1526 C CA . CYS B 1 87 ? 17.297 -3.375 -3.137 1 97.12 87 CYS B CA 1
ATOM 1527 C C . CYS B 1 87 ? 17.766 -4.621 -3.875 1 97.12 87 CYS B C 1
ATOM 1529 O O . CYS B 1 87 ? 17.656 -4.703 -5.102 1 97.12 87 CYS B O 1
ATOM 1531 N N . ARG B 1 88 ? 18.234 -5.629 -3.07 1 97.31 88 ARG B N 1
ATOM 1532 C CA . ARG B 1 88 ? 18.703 -6.863 -3.689 1 97.31 88 ARG B CA 1
ATOM 1533 C C . ARG B 1 88 ? 18.062 -8.086 -3.035 1 97.31 88 ARG B C 1
ATOM 1535 O O . ARG B 1 88 ? 18.156 -9.195 -3.561 1 97.31 88 ARG B O 1
ATOM 1542 N N . ASP B 1 89 ? 17.422 -7.887 -1.874 1 97.44 89 ASP B N 1
ATOM 1543 C CA . ASP B 1 89 ? 16.828 -9 -1.146 1 97.44 89 ASP B CA 1
ATOM 1544 C C . ASP B 1 89 ? 15.344 -8.766 -0.902 1 97.44 89 ASP B C 1
ATOM 1546 O O . ASP B 1 89 ? 14.953 -8.219 0.132 1 97.44 89 ASP B O 1
ATOM 1550 N N . PRO B 1 90 ? 14.484 -9.219 -1.791 1 97.06 90 PRO B N 1
ATOM 1551 C CA . PRO B 1 90 ? 13.047 -9.008 -1.626 1 97.06 90 PRO B CA 1
ATOM 1552 C C . PRO B 1 90 ? 12.492 -9.68 -0.371 1 97.06 90 PRO B C 1
ATOM 1554 O O . PRO B 1 90 ? 11.5 -9.219 0.193 1 97.06 90 PRO B O 1
ATOM 1557 N N . LYS B 1 91 ? 13.133 -10.766 0.085 1 96.69 91 LYS B N 1
ATOM 1558 C CA . LYS B 1 91 ? 12.656 -11.469 1.27 1 96.69 91 LYS B CA 1
ATOM 1559 C C . LYS B 1 91 ? 12.68 -10.562 2.498 1 96.69 91 LYS B C 1
ATOM 1561 O O . LYS B 1 91 ? 11.781 -10.633 3.342 1 96.69 91 LYS B O 1
ATOM 1566 N N . ALA B 1 92 ? 13.641 -9.703 2.609 1 96.12 92 ALA B N 1
ATOM 1567 C CA . ALA B 1 92 ? 13.828 -8.836 3.766 1 96.12 92 ALA B CA 1
ATOM 1568 C C . ALA B 1 92 ? 12.672 -7.844 3.896 1 96.12 92 ALA B C 1
ATOM 1570 O O . ALA B 1 92 ? 12.328 -7.426 5.004 1 96.12 92 ALA B O 1
ATOM 1571 N N . ILE B 1 93 ? 12.039 -7.465 2.775 1 95 93 ILE B N 1
ATOM 1572 C CA . ILE B 1 93 ? 10.961 -6.48 2.729 1 95 93 ILE B CA 1
ATOM 1573 C C . ILE B 1 93 ? 9.742 -7.016 3.473 1 95 93 ILE B C 1
ATOM 1575 O O . ILE B 1 93 ? 9 -6.25 4.086 1 95 93 ILE B O 1
ATOM 1579 N N . PHE B 1 94 ? 9.609 -8.367 3.537 1 95.19 94 PHE B N 1
ATOM 1580 C CA . PHE B 1 94 ? 8.383 -8.961 4.039 1 95.19 94 PHE B CA 1
ATOM 1581 C C . PHE B 1 94 ? 8.641 -9.75 5.32 1 95.19 94 PHE B C 1
ATOM 1583 O O . PHE B 1 94 ? 7.777 -10.5 5.781 1 95.19 94 PHE B O 1
ATOM 1590 N N . ALA B 1 95 ? 9.812 -9.594 5.965 1 94.12 95 ALA B N 1
ATOM 1591 C CA . ALA B 1 95 ? 10.242 -10.406 7.098 1 94.12 95 ALA B CA 1
ATOM 1592 C C . ALA B 1 95 ? 9.445 -10.062 8.352 1 94.12 95 ALA B C 1
ATOM 1594 O O . ALA B 1 95 ? 9.234 -10.922 9.211 1 94.12 95 ALA B O 1
ATOM 1595 N N . ASN B 1 96 ? 8.906 -8.891 8.492 1 87.81 96 ASN B N 1
ATOM 1596 C CA . ASN B 1 96 ? 8.273 -8.445 9.727 1 87.81 96 ASN B CA 1
ATOM 1597 C C . ASN B 1 96 ? 6.785 -8.156 9.531 1 87.81 96 ASN B C 1
ATOM 1599 O O . ASN B 1 96 ? 6.227 -7.273 10.18 1 87.81 96 ASN B O 1
ATOM 1603 N N . GLY B 1 97 ? 6.199 -8.828 8.547 1 83.75 97 GLY B N 1
ATOM 1604 C CA . GLY B 1 97 ? 4.789 -8.602 8.281 1 83.75 97 GLY B CA 1
ATOM 1605 C C . GLY B 1 97 ? 4.539 -7.828 7.004 1 83.75 97 GLY B C 1
ATOM 1606 O O . GLY B 1 97 ? 5.438 -7.68 6.176 1 83.75 97 GLY B O 1
ATOM 1607 N N . PRO B 1 98 ? 3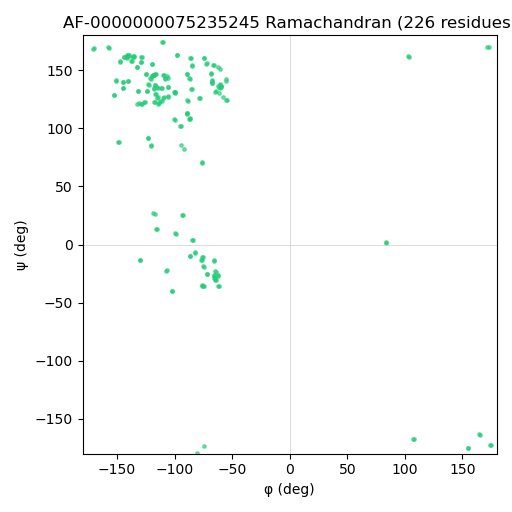.283 -7.371 6.859 1 83.69 98 PRO B N 1
ATOM 1608 C CA . PRO B 1 98 ? 2.984 -6.602 5.648 1 83.69 98 PRO B CA 1
ATOM 1609 C C . PRO B 1 98 ? 3.838 -5.34 5.527 1 83.69 98 PRO B C 1
ATOM 1611 O O . PRO B 1 98 ? 4.047 -4.633 6.516 1 83.69 98 PRO B O 1
ATOM 1614 N N . PRO B 1 99 ? 4.273 -5.188 4.352 1 86 99 PRO B N 1
ATOM 1615 C CA . PRO B 1 99 ? 5.145 -4.02 4.195 1 86 99 PRO B CA 1
ATOM 1616 C C . PRO B 1 99 ? 4.395 -2.699 4.348 1 86 99 PRO B C 1
ATOM 1618 O O . PRO B 1 99 ? 3.189 -2.635 4.082 1 86 99 PRO B O 1
ATOM 1621 N N . THR B 1 100 ? 5.156 -1.771 4.879 1 83.75 100 THR B N 1
ATOM 1622 C CA . THR B 1 100 ? 4.691 -0.389 4.969 1 83.75 100 THR B CA 1
ATOM 1623 C C . THR B 1 100 ? 5.621 0.542 4.195 1 83.75 100 THR B C 1
ATOM 1625 O O . THR B 1 100 ? 6.801 0.233 4.004 1 83.75 100 THR B O 1
ATOM 1628 N N . GLY B 1 101 ? 5.008 1.623 3.559 1 86.12 101 GLY B N 1
ATOM 1629 C CA . GLY B 1 101 ? 5.812 2.572 2.807 1 86.12 101 GLY B CA 1
ATOM 1630 C C . GLY B 1 101 ? 4.988 3.455 1.886 1 86.12 101 GLY B C 1
ATOM 1631 O O . GLY B 1 101 ? 3.793 3.652 2.111 1 86.12 101 GLY B O 1
ATOM 1632 N N . GLU B 1 102 ? 5.66 4.035 0.999 1 87.06 102 GLU B N 1
ATOM 1633 C CA . GLU B 1 102 ? 5.008 5.004 0.125 1 87.06 102 GLU B CA 1
ATOM 1634 C C . GLU B 1 102 ? 3.947 4.336 -0.745 1 87.06 102 GLU B C 1
ATOM 1636 O O . GLU B 1 102 ? 2.947 4.961 -1.104 1 87.06 102 GLU B O 1
ATOM 1641 N N . LEU B 1 103 ? 4.258 3.037 -1.03 1 92 103 LEU B N 1
ATOM 1642 C CA . LEU B 1 103 ? 3.34 2.283 -1.877 1 92 103 LEU B CA 1
ATOM 1643 C C . LEU B 1 103 ? 3.424 0.79 -1.575 1 92 103 LEU B C 1
ATOM 1645 O O . LEU B 1 103 ? 4.512 0.208 -1.601 1 92 103 LEU B O 1
ATOM 1649 N N . CYS B 1 104 ? 2.271 0.228 -1.342 1 93.38 104 CYS B N 1
ATOM 1650 C CA . CYS B 1 104 ? 2.178 -1.217 -1.169 1 93.38 104 CYS B CA 1
ATOM 1651 C C . CYS B 1 104 ? 0.769 -1.714 -1.471 1 93.38 104 CYS B C 1
ATOM 1653 O O . CYS B 1 104 ? -0.142 -0.913 -1.688 1 93.38 104 CYS B O 1
ATOM 1655 N N . GLY B 1 105 ? 0.667 -3.078 -1.55 1 93.88 105 GLY B N 1
ATOM 1656 C CA . GLY B 1 105 ? -0.647 -3.648 -1.803 1 93.88 105 GLY B CA 1
ATOM 1657 C C . GLY B 1 105 ? -0.618 -5.152 -1.994 1 93.88 105 GLY B C 1
ATOM 1658 O O . GLY B 1 105 ? 0.385 -5.801 -1.693 1 93.88 105 GLY B O 1
ATOM 1659 N N . GLU B 1 106 ? -1.834 -5.637 -2.393 1 93.94 106 GLU B N 1
ATOM 1660 C CA . GLU B 1 106 ? -1.994 -7.055 -2.699 1 93.94 106 GLU B CA 1
ATOM 1661 C C . GLU B 1 106 ? -2.893 -7.258 -3.916 1 93.94 106 GLU B C 1
ATOM 1663 O O . GLU B 1 106 ? -3.863 -6.52 -4.105 1 93.94 106 GLU B O 1
ATOM 1668 N N . THR B 1 107 ? -2.52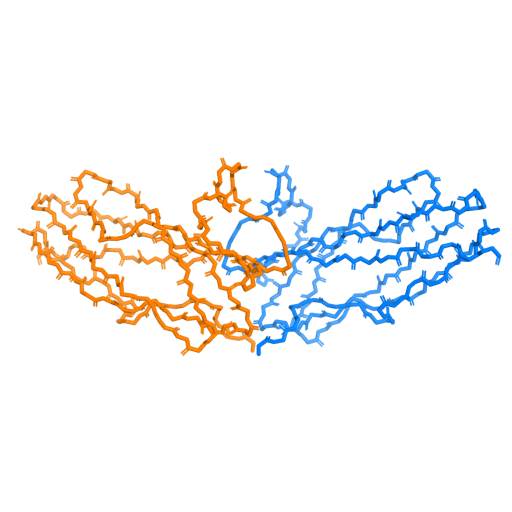1 -8.219 -4.734 1 93 107 THR B N 1
ATOM 1669 C CA . THR B 1 107 ? -3.354 -8.695 -5.832 1 93 107 THR B CA 1
ATOM 1670 C C . THR B 1 107 ? -3.768 -10.148 -5.605 1 93 107 THR B C 1
ATOM 1672 O O . THR B 1 107 ? -2.92 -11.016 -5.371 1 93 107 THR B O 1
ATOM 1675 N N . ILE B 1 108 ? -5.082 -10.438 -5.656 1 92.31 108 ILE B N 1
ATOM 1676 C CA . ILE B 1 108 ? -5.594 -11.781 -5.43 1 92.31 108 ILE B CA 1
ATOM 1677 C C . ILE B 1 108 ? -5.887 -12.453 -6.77 1 92.31 108 ILE B C 1
ATOM 1679 O O . ILE B 1 108 ? -6.535 -11.867 -7.637 1 92.31 108 ILE B O 1
ATOM 1683 N N . ILE B 1 109 ? -5.395 -13.625 -6.852 1 92.31 109 ILE B N 1
ATOM 1684 C CA . ILE B 1 109 ? -5.629 -14.453 -8.031 1 92.31 109 ILE B CA 1
ATOM 1685 C C . ILE B 1 109 ? -6.465 -15.672 -7.648 1 92.31 109 ILE B C 1
ATOM 1687 O O . ILE B 1 109 ? -6.008 -16.531 -6.902 1 92.31 109 ILE B O 1
ATOM 1691 N N . LYS B 1 110 ? -7.645 -15.812 -8.289 1 92.69 110 LYS B N 1
ATOM 1692 C CA . LYS B 1 110 ? -8.469 -17 -8.07 1 92.69 110 LYS B CA 1
ATOM 1693 C C . LYS B 1 110 ? -7.926 -18.203 -8.852 1 92.69 110 LYS B C 1
ATOM 1695 O O . LYS B 1 110 ? -7.656 -18.094 -10.055 1 92.69 110 LYS B O 1
ATOM 1700 N N . LEU B 1 111 ? -7.734 -19.25 -8.047 1 90.69 111 LEU B N 1
ATOM 1701 C CA . LEU B 1 111 ? -7.289 -20.5 -8.672 1 90.69 111 LEU B CA 1
ATOM 1702 C C . LEU B 1 111 ? -8.477 -21.406 -8.969 1 90.69 111 LEU B C 1
ATOM 1704 O O . LEU B 1 111 ? -9.266 -21.719 -8.078 1 90.69 111 LEU B O 1
ATOM 1708 N N . SER B 1 112 ? -8.93 -21.484 -10.203 1 82.12 112 SER B N 1
ATOM 1709 C CA . SER B 1 112 ? -10.062 -22.328 -10.57 1 82.12 112 SER B CA 1
ATOM 1710 C C . SER B 1 112 ? -9.625 -23.75 -10.914 1 82.12 112 SER B C 1
ATOM 1712 O O . SER B 1 112 ? -8.727 -23.938 -11.734 1 82.12 112 SER B O 1
ATOM 1714 N N . ALA B 1 113 ? -9.984 -24.578 -9.984 1 73.25 113 ALA B N 1
ATOM 1715 C CA . ALA B 1 113 ? -9.773 -25.984 -10.344 1 73.25 113 ALA B CA 1
ATOM 1716 C C . ALA B 1 113 ? -11.016 -26.578 -11 1 73.25 113 ALA B C 1
ATOM 1718 O O . ALA B 1 113 ? -12.102 -26.547 -10.43 1 73.25 113 ALA B O 1
ATOM 1719 N N . ALA B 1 114 ? -11.148 -26.312 -12.328 1 59.53 114 ALA B N 1
ATOM 1720 C CA . ALA B 1 114 ? -12.297 -26.891 -13.023 1 59.53 114 ALA B CA 1
ATOM 1721 C C . ALA B 1 114 ? -12.281 -28.406 -12.938 1 59.53 114 ALA B C 1
ATOM 1723 O O . ALA B 1 114 ? -11.211 -29.031 -12.898 1 59.53 114 ALA B O 1
ATOM 1724 N N . GLU B 1 115 ? -13.531 -28.922 -12.633 1 50.34 115 GLU B N 1
ATOM 1725 C CA . GLU B 1 115 ? -13.828 -30.328 -12.844 1 50.34 115 GLU B CA 1
ATOM 1726 C C . GLU B 1 115 ? -13.68 -30.719 -14.312 1 50.34 115 GLU B C 1
ATOM 1728 O O . GLU B 1 115 ? -13.898 -29.891 -15.203 1 50.34 115 GLU B O 1
#

Solvent-accessible surface area (backbone atoms only — not comparable to full-atom values): 12330 Å² total; per-residue (Å²): 95,77,70,57,55,47,52,45,62,69,67,45,74,35,46,24,78,30,44,70,42,76,32,33,39,39,44,55,38,70,47,29,32,26,31,40,56,43,62,76,44,70,87,42,39,49,59,78,55,51,57,39,72,32,50,60,79,36,63,41,83,40,42,40,37,37,49,59,50,82,65,54,95,37,35,36,36,40,35,39,29,59,44,63,89,81,67,84,58,40,62,68,62,52,69,87,45,83,60,82,40,69,36,27,27,37,41,79,35,59,35,42,36,48,130,97,74,70,57,56,48,51,45,60,69,67,45,74,34,46,25,80,29,45,68,42,75,32,32,39,39,45,54,38,71,47,27,30,27,33,40,55,44,63,76,42,69,88,41,40,49,59,79,56,51,58,38,71,32,50,60,78,35,64,41,82,40,42,39,35,35,49,59,51,83,64,53,96,36,37,36,36,41,34,38,31,61,44,63,87,81,65,84,57,40,62,69,62,51,69,86,45,81,62,82,40,69,37,26,29,35,41,81,34,59,36,43,35,48,129

Radius of gyration: 20.77 Å; Cα contacts (8 Å, |Δi|>4): 586; chains: 2; bounding box: 39×64×41 Å